Protein AF-0000000085069021 (afdb_homodimer)

Organism: Shewanella halifaxensis (strain HAW-EB4) (NCBI:txid458817)

Secondary structure (DSSP, 8-state):
--HHHHHHHHHHHHHHHHHHHHHHHHS----TTHHHHHHHHHHHSHHHHHHHHHHH---HHHHHHHHHHHHTTEE--HHHHHHHHHHHHHHHHHTHHHHHHHHHHHTTTS-HHHHHHHHHHHHHHHHHHHHHHHHHHHTS-PEEPPTT----HHHHHHHTTT--GGGGGGGS--/--HHHHHHHHHHHHHHHHHHHHHHHHS----TTHHHHHHHHHHHSHHHHHHHHHHH---HHHHHHHHHHHHTTEE--HHHHHHHHHHHHHHHHHTHHHHHHHHHHHTTTS-HHHHHHHHHHHHHHHHHHHHHHHHHHHTSPPEEPPTT----HHHHHHHTTT--GGGGGGGS--

Sequence (348 aa):
MLPFLFAIIIGINLQQKRKELDLMTSANNLPPNLWHDCDVIYEQHQSLCLQLQDDHQLNVNLLLLAIWLDKQHQRLTLAHWAQLQQDVFVWEQKLLLPYRKLRRLGKTSLNKEEYQQMLSLELMLERKSQAMILNALESMQLEQQTSTDTRDNLSHYLSLFDLDSHDYLSLRGHMLPFLFAIIIGINLQQKRKELDLMTSANNLPPNLWHDCDVIYEQHQSLCLQLQDDHQLNVNLLLLAIWLDKQHQRLTLAHWAQLQQDVFVWEQKLLLPYRKLRRLGKTSLNKEEYQQMLSLELMLERKSQAMILNALESMQLEQQTSTDTRDNLSHYLSLFDLDSHDYLSLRGH

Foldseek 3Di:
DPPVVVVVVVVVCVVVVVVVVCLVVQFPPDDPCLVVVLVVLCVVCVVVLVVCCVVQVADSLQLSNQLSCVVVQKAFDLVLLVVLRVVLCVLCVVPLVVLVVVLVVCPVVDDPVVSVVSVVVSVVVVVVSVVVSSVSVRPTGIDGHDPPDDDGSNQSNLVVRPDGCVVVVVSNPD/DPPVVVVVVVVVVVVVVVVVCCLVVQFPPDDPCLVVVLVVLCVVCVVVLVVCCVVQVADSLQLSNQLSCVVVQWAFDLVLLVVLRVVLCVLCVVPLVVLVVVLVVCPVVDDPVVSVVSVVVSVVSVVVSVVVSSVSVRPTGIDGHDPPDDDGSNQSNLVVRPDGCVVVVVSNPD

Radius of gyration: 31.86 Å; Cα contacts (8 Å, |Δi|>4): 246; chains: 2; bounding box: 94×98×57 Å

Structure (mmCIF, N/CA/C/O backbone):
data_AF-0000000085069021-model_v1
#
loop_
_entity.id
_entity.type
_entity.pdbx_description
1 polymer 'TIGR02444 family protein'
#
loop_
_atom_site.group_PDB
_atom_site.id
_atom_site.type_symbol
_atom_site.label_atom_id
_atom_site.label_alt_id
_atom_site.label_comp_id
_atom_site.label_asym_id
_atom_site.label_entity_id
_atom_site.label_seq_id
_atom_site.pdbx_PDB_ins_code
_atom_site.Cartn_x
_atom_site.Cartn_y
_atom_site.Cartn_z
_atom_site.occupancy
_atom_site.B_iso_or_equiv
_atom_site.auth_seq_id
_atom_site.auth_comp_id
_atom_site.auth_asym_id
_atom_site.auth_atom_id
_atom_site.pdbx_PDB_model_num
ATOM 1 N N . MET A 1 1 ? -45.125 -55.531 -1.061 1 30.48 1 MET A N 1
ATOM 2 C CA . MET A 1 1 ? -44.812 -54.25 -1.721 1 30.48 1 MET A CA 1
ATOM 3 C C . MET A 1 1 ? -43.75 -53.5 -0.977 1 30.48 1 MET A C 1
ATOM 5 O O . MET A 1 1 ? -43.469 -52.344 -1.298 1 30.48 1 MET A O 1
ATOM 9 N N . LEU A 1 2 ? -43.312 -53.969 0.106 1 40.97 2 LEU A N 1
ATOM 10 C CA . LEU A 1 2 ? -42.375 -53.344 1.034 1 40.97 2 LEU A CA 1
ATOM 11 C C . LEU A 1 2 ? -40.969 -53.406 0.512 1 40.97 2 LEU A C 1
ATOM 13 O O . LEU A 1 2 ? -40.062 -52.812 1.1 1 40.97 2 LEU A O 1
ATOM 17 N N . PRO A 1 3 ? -40.656 -54.406 -0.346 1 48.97 3 PRO A N 1
ATOM 18 C CA . PRO A 1 3 ? -39.219 -54.531 -0.653 1 48.97 3 PRO A CA 1
ATOM 19 C C . PRO A 1 3 ? -38.688 -53.406 -1.544 1 48.97 3 PRO A C 1
ATOM 21 O O . PRO A 1 3 ? -37.469 -53.25 -1.699 1 48.97 3 PRO A O 1
ATOM 24 N N . PHE A 1 4 ? -39.625 -52.719 -2.295 1 49.19 4 PHE A N 1
ATOM 25 C CA . PHE A 1 4 ? -39.094 -51.781 -3.281 1 49.19 4 PHE A CA 1
ATOM 26 C C . PHE A 1 4 ? -38.562 -50.5 -2.604 1 49.19 4 PHE A C 1
ATOM 28 O O . PHE A 1 4 ? -37.688 -49.812 -3.148 1 49.19 4 PHE A O 1
ATOM 35 N N . LEU A 1 5 ? -39.031 -50.219 -1.332 1 47.19 5 LEU A N 1
ATOM 36 C CA . LEU A 1 5 ? -38.594 -48.969 -0.732 1 47.19 5 LEU A CA 1
ATOM 37 C C . LEU A 1 5 ? -37.188 -49.094 -0.188 1 47.19 5 LEU A C 1
ATOM 39 O O . LEU A 1 5 ? -36.406 -48.125 -0.22 1 47.19 5 LEU A O 1
ATOM 43 N N . PHE A 1 6 ? -36.781 -50.312 0.19 1 45.12 6 PHE A N 1
ATOM 44 C CA . PHE A 1 6 ? -35.438 -50.406 0.785 1 45.12 6 PHE A CA 1
ATOM 45 C C . PHE A 1 6 ? -34.375 -50.25 -0.278 1 45.12 6 PHE A C 1
ATOM 47 O O . PHE A 1 6 ? -33.312 -49.625 -0.02 1 45.12 6 PHE A O 1
ATOM 54 N N . ALA A 1 7 ? -34.625 -50.75 -1.522 1 47.5 7 ALA A N 1
ATOM 55 C CA . ALA A 1 7 ? -33.594 -50.625 -2.549 1 47.5 7 ALA A CA 1
ATOM 56 C C . ALA A 1 7 ? -33.406 -49.188 -2.986 1 47.5 7 ALA A C 1
ATOM 58 O O . ALA A 1 7 ? -32.312 -48.75 -3.279 1 47.5 7 ALA A O 1
ATOM 59 N N . ILE A 1 8 ? -34.5 -48.375 -2.885 1 44.94 8 ILE A N 1
ATOM 60 C CA . ILE A 1 8 ? -34.406 -46.969 -3.299 1 44.94 8 ILE A CA 1
ATOM 61 C C . ILE A 1 8 ? -33.594 -46.188 -2.252 1 44.94 8 ILE A C 1
ATOM 63 O O . ILE A 1 8 ? -32.75 -45.375 -2.596 1 44.94 8 ILE A O 1
ATOM 67 N N . ILE A 1 9 ? -33.75 -46.562 -0.945 1 48.62 9 ILE A N 1
ATOM 68 C CA . ILE A 1 9 ? -33.031 -45.812 0.084 1 48.62 9 ILE A CA 1
ATOM 69 C C . ILE A 1 9 ? -31.547 -46.188 0.035 1 48.62 9 ILE A C 1
ATOM 71 O O . ILE A 1 9 ? -30.672 -45.312 0.141 1 48.62 9 ILE A O 1
ATOM 75 N N . ILE A 1 10 ? -31.219 -47.469 -0.301 1 51 10 ILE A N 1
ATOM 76 C CA . ILE A 1 10 ? -29.812 -47.844 -0.371 1 51 10 ILE A CA 1
ATOM 77 C C . ILE A 1 10 ? -29.172 -47.219 -1.615 1 51 10 ILE A C 1
ATOM 79 O O . ILE A 1 10 ? -28.031 -46.75 -1.566 1 51 10 ILE A O 1
ATOM 83 N N . GLY A 1 11 ? -29.938 -47 -2.717 1 52.38 11 GLY A N 1
ATOM 84 C CA . GLY A 1 11 ? -29.406 -46.375 -3.922 1 52.38 11 GLY A CA 1
ATOM 85 C C . GLY A 1 11 ? -29.188 -44.906 -3.777 1 52.38 11 GLY A C 1
ATOM 86 O O . GLY A 1 11 ? -28.172 -44.375 -4.258 1 52.38 11 GLY A O 1
ATOM 87 N N . ILE A 1 12 ? -30.125 -44.25 -3.027 1 55.22 12 ILE A N 1
ATOM 88 C CA . ILE A 1 12 ? -29.953 -42.844 -2.812 1 55.22 12 ILE A CA 1
ATOM 89 C C . ILE A 1 12 ? -28.781 -42.594 -1.862 1 55.22 12 ILE A C 1
ATOM 91 O O . ILE A 1 12 ? -27.953 -41.719 -2.096 1 55.22 12 ILE A O 1
ATOM 95 N N . ASN A 1 13 ? -28.609 -43.469 -0.855 1 57 13 ASN A N 1
ATOM 96 C CA . ASN A 1 13 ? -27.484 -43.312 0.06 1 57 13 ASN A CA 1
ATOM 97 C C . ASN A 1 13 ? -26.156 -43.625 -0.613 1 57 13 ASN A C 1
ATOM 99 O O . ASN A 1 13 ? -25.156 -42.938 -0.385 1 57 13 ASN A O 1
ATOM 103 N N . LEU A 1 14 ? -26.172 -44.625 -1.598 1 55.09 14 LEU A N 1
ATOM 104 C CA . LEU A 1 14 ? -24.906 -44.906 -2.293 1 55.09 14 LEU A CA 1
ATOM 105 C C . LEU A 1 14 ? -24.594 -43.781 -3.289 1 55.09 14 LEU A C 1
ATOM 107 O O . LEU A 1 14 ? -23.422 -43.406 -3.467 1 55.09 14 LEU A O 1
ATOM 111 N N . GLN A 1 15 ? -25.656 -43.25 -3.953 1 54.56 15 GLN A N 1
ATOM 112 C CA . GLN A 1 15 ? -25.406 -42.156 -4.859 1 54.56 15 GLN A CA 1
ATOM 113 C C . GLN A 1 15 ? -25 -40.875 -4.09 1 54.56 15 GLN A C 1
ATOM 115 O O . GLN A 1 15 ? -24.109 -40.156 -4.52 1 54.56 15 GLN A O 1
ATOM 120 N N . GLN A 1 16 ? -25.672 -40.594 -2.891 1 54.38 16 GLN A N 1
ATOM 121 C CA . GLN A 1 16 ? -25.25 -39.469 -2.07 1 54.38 16 GLN A CA 1
ATOM 122 C C . GLN A 1 16 ? -23.859 -39.719 -1.484 1 54.38 16 GLN A C 1
ATOM 124 O O . GLN A 1 16 ? -23.031 -38.781 -1.421 1 54.38 16 GLN A O 1
ATOM 129 N N . LYS A 1 17 ? -23.641 -40.938 -1.023 1 57.5 17 LYS A N 1
ATOM 130 C CA . LYS A 1 17 ? -22.312 -41.281 -0.524 1 57.5 17 LYS A CA 1
ATOM 131 C C . LYS A 1 17 ? -21.281 -41.312 -1.655 1 57.5 17 LYS A C 1
ATOM 133 O O . LYS A 1 17 ? -20.125 -40.938 -1.464 1 57.5 17 LYS A O 1
ATOM 138 N N . ARG A 1 18 ? -21.641 -41.75 -2.84 1 43.84 18 ARG A N 1
ATOM 139 C CA . ARG A 1 18 ? -20.734 -41.594 -3.969 1 43.84 18 ARG A CA 1
ATOM 140 C C . ARG A 1 18 ? -20.516 -40.125 -4.312 1 43.84 18 ARG A C 1
ATOM 142 O O . ARG A 1 18 ? -19.406 -39.75 -4.684 1 43.84 18 ARG A O 1
ATOM 149 N N . LYS A 1 19 ? -21.453 -39.406 -4.309 1 56.56 19 LYS A N 1
ATOM 150 C CA . LYS A 1 19 ? -21.266 -37.969 -4.539 1 56.56 19 LYS A CA 1
ATOM 151 C C . LYS A 1 19 ? -20.391 -37.344 -3.451 1 56.56 19 LYS A C 1
ATOM 153 O O . LYS A 1 19 ? -19.531 -36.531 -3.74 1 56.56 19 LYS A O 1
ATOM 158 N N . GLU A 1 20 ? -20.625 -37.656 -2.227 1 53.22 20 GLU A N 1
ATOM 159 C CA . GLU A 1 20 ? -19.781 -37.219 -1.128 1 53.22 20 GLU A CA 1
ATOM 160 C C . GLU A 1 20 ? -18.391 -37.812 -1.22 1 53.22 20 GLU A C 1
ATOM 162 O O . GLU A 1 20 ? -17.391 -37.156 -0.951 1 53.22 20 GLU A O 1
ATOM 167 N N . LEU A 1 21 ? -18.234 -39.031 -1.502 1 47 21 LEU A N 1
ATOM 168 C CA . LEU A 1 21 ? -16.938 -39.656 -1.78 1 47 21 LEU A CA 1
ATOM 169 C C . LEU A 1 21 ? -16.312 -39.062 -3.039 1 47 21 LEU A C 1
ATOM 171 O O . LEU A 1 21 ? -15.109 -38.812 -3.086 1 47 21 LEU A O 1
ATOM 175 N N . ASP A 1 22 ? -16.984 -38.906 -4.156 1 48.25 22 ASP A N 1
ATOM 176 C CA . ASP A 1 22 ? -16.5 -38.219 -5.344 1 48.25 22 ASP A CA 1
ATOM 177 C C . ASP A 1 22 ? -16.141 -36.781 -5.023 1 48.25 22 ASP A C 1
ATOM 179 O O . ASP A 1 22 ? -15.133 -36.25 -5.523 1 48.25 22 ASP A O 1
ATOM 183 N N . LEU A 1 23 ? -16.953 -36.031 -4.293 1 47.66 23 LEU A N 1
ATOM 184 C CA . LEU A 1 23 ? -16.594 -34.688 -3.852 1 47.66 23 LEU A CA 1
ATOM 185 C C . LEU A 1 23 ? -15.344 -34.719 -2.973 1 47.66 23 LEU A C 1
ATOM 187 O O . LEU A 1 23 ? -14.5 -33.812 -3.062 1 47.66 23 LEU A O 1
ATOM 191 N N . MET A 1 24 ? -15.258 -35.531 -1.993 1 46.5 24 MET A N 1
ATOM 192 C CA . MET A 1 24 ? -14.055 -35.719 -1.191 1 46.5 24 MET A CA 1
ATOM 193 C C . MET A 1 24 ? -12.906 -36.25 -2.047 1 46.5 24 MET A C 1
ATOM 195 O O . MET A 1 24 ? -11.75 -35.906 -1.836 1 46.5 24 MET A O 1
ATOM 199 N N . THR A 1 25 ? -13.078 -37.188 -2.865 1 47.91 25 THR A N 1
ATOM 200 C CA . THR A 1 25 ? -12.055 -37.75 -3.734 1 47.91 25 THR A CA 1
ATOM 201 C C . THR A 1 25 ? -11.625 -36.75 -4.797 1 47.91 25 THR A C 1
ATOM 203 O O . THR A 1 25 ? -10.5 -36.812 -5.285 1 47.91 25 THR A O 1
ATOM 206 N N . SER A 1 26 ? -12.531 -36 -5.34 1 49.81 26 SER A N 1
ATOM 207 C CA . SER A 1 26 ? -12.219 -35.156 -6.488 1 49.81 26 SER A CA 1
ATOM 208 C C . SER A 1 26 ? -11.414 -33.906 -6.062 1 49.81 26 SER A C 1
ATOM 210 O O . SER A 1 26 ? -10.961 -33.156 -6.91 1 49.81 26 SER A O 1
ATOM 212 N N . ALA A 1 27 ? -11.555 -33.562 -4.816 1 56.59 27 ALA A N 1
ATOM 213 C CA . ALA A 1 27 ? -10.781 -32.406 -4.379 1 56.59 27 ALA A CA 1
ATOM 214 C C . ALA A 1 27 ? -9.289 -32.719 -4.402 1 56.59 27 ALA A C 1
ATOM 216 O O . ALA A 1 27 ? -8.859 -33.781 -3.99 1 56.59 27 ALA A O 1
ATOM 217 N N . ASN A 1 28 ? -8.531 -31.984 -5.23 1 66.06 28 ASN A N 1
ATOM 218 C CA . ASN A 1 28 ? -7.078 -32.125 -5.297 1 66.06 28 ASN A CA 1
ATOM 219 C C . ASN A 1 28 ? -6.449 -32.125 -3.904 1 66.06 28 ASN A C 1
ATOM 221 O O . ASN A 1 28 ? -6.863 -31.344 -3.041 1 66.06 28 ASN A O 1
ATOM 225 N N . ASN A 1 29 ? -6.168 -33.219 -3.328 1 69.06 29 ASN A N 1
ATOM 226 C CA . ASN A 1 29 ? -5.457 -33.281 -2.055 1 69.06 29 ASN A CA 1
ATOM 227 C C . ASN A 1 29 ? -4.07 -32.688 -2.152 1 69.06 29 ASN A C 1
ATOM 229 O O . ASN A 1 29 ? -3.062 -33.375 -2.111 1 69.06 29 ASN A O 1
ATOM 233 N N . LEU A 1 30 ? -4.062 -31.359 -2.359 1 80.62 30 LEU A N 1
ATOM 234 C CA . LEU A 1 30 ? -2.756 -30.719 -2.443 1 80.62 30 LEU A CA 1
ATOM 235 C C . LEU A 1 30 ? -2.129 -30.578 -1.061 1 80.62 30 LEU A C 1
ATOM 237 O O . LEU A 1 30 ? -2.814 -30.219 -0.097 1 80.62 30 LEU A O 1
ATOM 241 N N . PRO A 1 31 ? -0.836 -30.969 -0.963 1 79.69 31 PRO A N 1
ATOM 242 C CA . PRO A 1 31 ? -0.174 -30.922 0.343 1 79.69 31 PRO A CA 1
ATOM 243 C C . PRO A 1 31 ? -0.149 -29.516 0.936 1 79.69 31 PRO A C 1
ATOM 245 O O . PRO A 1 31 ? -0.038 -28.531 0.198 1 79.69 31 PRO A O 1
ATOM 248 N N . PRO A 1 32 ? -0.222 -29.484 2.223 1 76.81 32 PRO A N 1
ATOM 249 C CA . PRO A 1 32 ? -0.218 -28.188 2.91 1 76.81 32 PRO A CA 1
ATOM 250 C C . PRO A 1 32 ? 1.095 -27.438 2.732 1 76.81 32 PRO A C 1
ATOM 252 O O . PRO A 1 32 ? 1.139 -26.219 2.924 1 76.81 32 PRO A O 1
ATOM 255 N N . ASN A 1 33 ? 2.115 -28.109 2.305 1 89.12 33 ASN A N 1
ATOM 256 C CA . ASN A 1 33 ? 3.428 -27.484 2.217 1 89.12 33 ASN A CA 1
ATOM 257 C C . ASN A 1 33 ? 3.779 -27.109 0.779 1 89.12 33 ASN A C 1
ATOM 259 O O . ASN A 1 33 ? 4.949 -26.906 0.454 1 89.12 33 ASN A O 1
ATOM 263 N N . LEU A 1 34 ? 2.812 -27.094 -0.05 1 93.5 34 LEU A N 1
ATOM 264 C CA . LEU A 1 34 ? 3.043 -26.812 -1.464 1 93.5 34 LEU A CA 1
ATOM 265 C C . LEU A 1 34 ? 3.877 -25.547 -1.645 1 93.5 34 LEU A C 1
ATOM 267 O O . LEU A 1 34 ? 4.926 -25.578 -2.291 1 93.5 34 LEU A O 1
ATOM 271 N N . TRP A 1 35 ? 3.484 -24.531 -0.961 1 95.31 35 TRP A N 1
ATOM 272 C CA . TRP A 1 35 ? 4.164 -23.266 -1.217 1 95.31 35 TRP A CA 1
ATOM 273 C C . TRP A 1 35 ? 5.527 -23.234 -0.535 1 95.31 35 TRP A C 1
ATOM 275 O O . TRP A 1 35 ? 6.441 -22.547 -0.992 1 95.31 35 TRP A O 1
ATOM 285 N N . HIS A 1 36 ? 5.684 -23.984 0.483 1 95.25 36 HIS A N 1
ATOM 286 C CA . HIS A 1 36 ? 7.012 -24.156 1.055 1 95.25 36 HIS A CA 1
ATOM 287 C C . HIS A 1 36 ? 7.957 -24.812 0.061 1 95.25 36 HIS A C 1
ATOM 289 O O . HIS A 1 36 ? 9.094 -24.375 -0.12 1 95.25 36 HIS A O 1
ATOM 295 N N . ASP A 1 37 ? 7.438 -25.875 -0.533 1 95.75 37 ASP A N 1
ATOM 296 C CA . ASP A 1 37 ? 8.227 -26.547 -1.565 1 95.75 37 ASP A CA 1
ATOM 297 C C . ASP A 1 37 ? 8.562 -25.594 -2.703 1 95.75 37 ASP A C 1
ATOM 299 O O . ASP A 1 37 ? 9.68 -25.609 -3.223 1 95.75 37 ASP A O 1
ATOM 303 N N . CYS A 1 38 ? 7.656 -24.75 -3.043 1 96.69 38 CYS A N 1
ATOM 304 C CA . CYS A 1 38 ? 7.867 -23.781 -4.102 1 96.69 38 CYS A CA 1
ATOM 305 C C . CYS A 1 38 ? 8.945 -22.766 -3.711 1 96.69 38 CYS A C 1
ATOM 307 O O . CYS A 1 38 ? 9.734 -22.344 -4.555 1 96.69 38 CYS A O 1
ATOM 309 N N . ASP A 1 39 ? 8.938 -22.438 -2.463 1 95.88 39 ASP A N 1
ATOM 310 C CA . ASP A 1 39 ? 9.961 -21.516 -1.987 1 95.88 39 ASP A CA 1
ATOM 311 C C . ASP A 1 39 ? 11.359 -22.109 -2.17 1 95.88 39 ASP A C 1
ATOM 313 O O . ASP A 1 39 ? 12.305 -21.391 -2.494 1 95.88 39 ASP A O 1
ATOM 317 N N . VAL A 1 40 ? 11.477 -23.344 -1.951 1 95.81 40 VAL A N 1
ATOM 318 C CA . VAL A 1 40 ? 12.75 -24.031 -2.117 1 95.81 40 VAL A CA 1
ATOM 319 C C . VAL A 1 40 ? 13.172 -24 -3.584 1 95.81 40 VAL A C 1
ATOM 321 O O . VAL A 1 40 ? 14.336 -23.719 -3.895 1 95.81 40 VAL A O 1
ATOM 324 N N . ILE A 1 41 ? 12.227 -24.234 -4.469 1 96.44 41 ILE A N 1
ATOM 325 C CA . ILE A 1 41 ? 12.5 -24.172 -5.898 1 96.44 41 ILE A CA 1
ATOM 326 C C . ILE A 1 41 ? 12.93 -22.766 -6.281 1 96.44 41 ILE A C 1
ATOM 328 O O . ILE A 1 41 ? 13.898 -22.594 -7.031 1 96.44 41 ILE A O 1
ATOM 332 N N . TYR A 1 42 ? 12.219 -21.828 -5.812 1 97.31 42 TYR A N 1
ATOM 333 C CA . TYR A 1 42 ? 12.516 -20.422 -6.094 1 97.31 42 TYR A CA 1
ATOM 334 C C . TYR A 1 42 ? 13.953 -20.078 -5.707 1 97.31 42 TYR A C 1
ATOM 336 O O . TYR A 1 42 ? 14.656 -19.406 -6.453 1 97.31 42 TYR A O 1
ATOM 344 N N . GLU A 1 43 ? 14.406 -20.469 -4.551 1 96.44 43 GLU A N 1
ATOM 345 C CA . GLU A 1 43 ? 15.75 -20.172 -4.062 1 96.44 43 GLU A CA 1
ATOM 346 C C . GLU A 1 43 ? 16.812 -20.719 -5.02 1 96.44 43 GLU A C 1
ATOM 348 O O . GLU A 1 43 ? 17.859 -20.094 -5.191 1 96.44 43 GLU A O 1
ATOM 353 N N . GLN A 1 44 ? 16.484 -21.75 -5.66 1 95.88 44 GLN A N 1
ATOM 354 C CA . GLN A 1 44 ? 17.438 -22.391 -6.57 1 95.88 44 GLN A CA 1
ATOM 355 C C . GLN A 1 44 ? 17.453 -21.688 -7.922 1 95.88 44 GLN A C 1
ATOM 357 O O . GLN A 1 44 ? 18.453 -21.766 -8.648 1 95.88 44 GLN A O 1
ATOM 362 N N . HIS A 1 45 ? 16.344 -21 -8.203 1 96.69 45 HIS A N 1
ATOM 363 C CA . HIS A 1 45 ? 16.219 -20.453 -9.547 1 96.69 45 HIS A CA 1
ATOM 364 C C . HIS A 1 45 ? 15.812 -18.984 -9.508 1 96.69 45 HIS A C 1
ATOM 366 O O . HIS A 1 45 ? 15.086 -18.5 -10.383 1 96.69 45 HIS A O 1
ATOM 372 N N . GLN A 1 46 ? 16.219 -18.312 -8.508 1 96.31 46 GLN A N 1
ATOM 373 C CA . GLN A 1 46 ? 15.766 -16.953 -8.242 1 96.31 46 GLN A CA 1
ATOM 374 C C . GLN A 1 46 ? 16.062 -16.047 -9.43 1 96.31 46 GLN A C 1
ATOM 376 O O . GLN A 1 46 ? 15.172 -15.328 -9.906 1 96.31 46 GLN A O 1
ATOM 381 N N . SER A 1 47 ? 17.25 -16.016 -9.945 1 96.62 47 SER A N 1
ATOM 382 C CA . SER A 1 47 ? 17.672 -15.125 -11.031 1 96.62 47 SER A CA 1
ATOM 383 C C . SER A 1 47 ? 16.844 -15.367 -12.289 1 96.62 47 SER A C 1
ATOM 385 O O . SER A 1 47 ? 16.375 -14.422 -12.922 1 96.62 47 SER A O 1
ATOM 387 N N . LEU A 1 48 ? 16.641 -16.562 -12.594 1 96.38 48 LEU A N 1
ATOM 388 C CA . LEU A 1 48 ? 15.875 -16.906 -13.789 1 96.38 48 LEU A CA 1
ATOM 389 C C . LEU A 1 48 ? 14.398 -16.531 -13.609 1 96.38 48 LEU A C 1
ATOM 391 O O . LEU A 1 48 ? 13.766 -16.031 -14.539 1 96.38 48 LEU A O 1
ATOM 395 N N . CYS A 1 49 ? 13.844 -16.875 -12.422 1 97.12 49 CYS A N 1
ATOM 396 C CA . CYS A 1 49 ? 12.469 -16.5 -12.125 1 97.12 49 CYS A CA 1
ATOM 397 C C . CYS A 1 49 ? 12.258 -14.992 -12.305 1 97.12 49 CYS A C 1
ATOM 399 O O . CYS A 1 49 ? 11.289 -14.57 -12.93 1 97.12 49 CYS A O 1
ATOM 401 N N . LEU A 1 50 ? 13.195 -14.234 -11.875 1 94.75 50 LEU A N 1
ATOM 402 C CA . LEU A 1 50 ? 13.102 -12.781 -11.969 1 94.75 50 LEU A CA 1
ATOM 403 C C . LEU A 1 50 ? 13.219 -12.312 -13.414 1 94.75 50 LEU A C 1
ATOM 405 O O . LEU A 1 50 ? 12.516 -11.398 -13.844 1 94.75 50 LEU A O 1
ATOM 409 N N . GLN A 1 51 ? 14.109 -12.875 -14.102 1 96.5 51 GLN A N 1
ATOM 410 C CA . GLN A 1 51 ? 14.289 -12.547 -15.508 1 96.5 51 GLN A CA 1
ATOM 411 C C . GLN A 1 51 ? 13.008 -12.797 -16.297 1 96.5 51 GLN A C 1
ATOM 413 O O . GLN A 1 51 ? 12.57 -11.953 -17.078 1 96.5 51 GLN A O 1
ATOM 418 N N . LEU A 1 52 ? 12.383 -13.961 -16.094 1 96.81 52 LEU A N 1
ATOM 419 C CA . LEU A 1 52 ? 11.156 -14.328 -16.781 1 96.81 52 LEU A CA 1
ATOM 420 C C . LEU A 1 52 ? 10.008 -13.398 -16.391 1 96.81 52 LEU A C 1
ATOM 422 O O . LEU A 1 52 ? 9.195 -13.023 -17.234 1 96.81 52 LEU A O 1
ATOM 426 N N . GLN A 1 53 ? 10.023 -13.078 -15.156 1 94.5 53 GLN A N 1
ATOM 427 C CA . GLN A 1 53 ? 9.008 -12.141 -14.695 1 94.5 53 GLN A CA 1
ATOM 428 C C . GLN A 1 53 ? 9.195 -10.766 -15.328 1 94.5 53 GLN A C 1
ATOM 430 O O . GLN A 1 53 ? 8.242 -10.18 -15.852 1 94.5 53 GLN A O 1
ATOM 435 N N . ASP A 1 54 ? 10.406 -10.234 -15.398 1 93.38 54 ASP A N 1
ATOM 436 C CA . ASP A 1 54 ? 10.703 -8.906 -15.922 1 93.38 54 ASP A CA 1
ATOM 437 C C . ASP A 1 54 ? 10.516 -8.859 -17.438 1 93.38 54 ASP A C 1
ATOM 439 O O . ASP A 1 54 ? 9.938 -7.91 -17.969 1 93.38 54 ASP A O 1
ATOM 443 N N . ASP A 1 55 ? 10.914 -9.867 -18.062 1 95.69 55 ASP A N 1
ATOM 444 C CA . ASP A 1 55 ? 10.953 -9.875 -19.531 1 95.69 55 ASP A CA 1
ATOM 445 C C . ASP A 1 55 ? 9.57 -10.18 -20.109 1 95.69 55 ASP A C 1
ATOM 447 O O . ASP A 1 55 ? 9.211 -9.656 -21.172 1 95.69 55 ASP A O 1
ATOM 451 N N . HIS A 1 56 ? 8.82 -11.031 -19.391 1 96.06 56 HIS A N 1
ATOM 452 C CA . HIS A 1 56 ? 7.617 -11.547 -20.031 1 96.06 56 HIS A CA 1
ATOM 453 C C . HIS A 1 56 ? 6.387 -11.336 -19.141 1 96.06 56 HIS A C 1
ATOM 455 O O . HIS A 1 56 ? 5.277 -11.703 -19.531 1 96.06 56 HIS A O 1
ATOM 461 N N . GLN A 1 57 ? 6.562 -10.828 -17.953 1 93.25 57 GLN A N 1
ATOM 462 C CA . GLN A 1 57 ? 5.492 -10.555 -17 1 93.25 57 GLN A CA 1
ATOM 463 C C . GLN A 1 57 ? 4.824 -11.844 -16.531 1 93.25 57 GLN A C 1
ATOM 465 O O . GLN A 1 57 ? 3.613 -11.867 -16.297 1 93.25 57 GLN A O 1
ATOM 470 N N . LEU A 1 58 ? 5.66 -12.898 -16.531 1 96.38 58 LEU A N 1
ATOM 471 C CA . LEU A 1 58 ? 5.188 -14.172 -16 1 96.38 58 LEU A CA 1
ATOM 472 C C . LEU A 1 58 ? 4.945 -14.07 -14.5 1 96.38 58 LEU A C 1
ATOM 474 O O . LEU A 1 58 ? 5.645 -13.336 -13.797 1 96.38 58 LEU A O 1
ATOM 478 N N . ASN A 1 59 ? 3.92 -14.797 -14.062 1 98.12 59 ASN A N 1
ATOM 479 C CA . ASN A 1 59 ? 3.676 -14.883 -12.625 1 98.12 59 ASN A CA 1
ATOM 480 C C . ASN A 1 59 ? 4.555 -15.938 -11.961 1 98.12 59 ASN A C 1
ATOM 482 O O . ASN A 1 59 ? 4.441 -17.125 -12.281 1 98.12 59 ASN A O 1
ATOM 486 N N . VAL A 1 60 ? 5.316 -15.523 -11.039 1 97.81 60 VAL A N 1
ATOM 487 C CA . VAL A 1 60 ? 6.312 -16.406 -10.445 1 97.81 60 VAL A CA 1
ATOM 488 C C . VAL A 1 60 ? 5.617 -17.531 -9.68 1 97.81 60 VAL A C 1
ATOM 490 O O . VAL A 1 60 ? 6.074 -18.672 -9.703 1 97.81 60 VAL A O 1
ATOM 493 N N . ASN A 1 61 ? 4.527 -17.281 -8.992 1 98.06 61 ASN A N 1
ATOM 494 C CA . ASN A 1 61 ? 3.787 -18.328 -8.297 1 98.06 61 ASN A CA 1
ATOM 495 C C . ASN A 1 61 ? 3.326 -19.422 -9.258 1 98.06 61 ASN A C 1
ATOM 497 O O . ASN A 1 61 ? 3.447 -20.609 -8.961 1 98.06 61 ASN A O 1
ATOM 501 N N . LEU A 1 62 ? 2.855 -19 -10.391 1 98.5 62 LEU A N 1
ATOM 502 C CA . LEU A 1 62 ? 2.365 -19.969 -11.367 1 98.5 62 LEU A CA 1
ATOM 503 C C . LEU A 1 62 ? 3.52 -20.734 -12 1 98.5 62 LEU A C 1
ATOM 505 O O . LEU A 1 62 ? 3.402 -21.938 -12.266 1 98.5 62 LEU A O 1
ATOM 509 N N . LEU A 1 63 ? 4.57 -20.047 -12.234 1 98.44 63 LEU A N 1
ATOM 510 C CA . LEU A 1 63 ? 5.762 -20.719 -12.742 1 98.44 63 LEU A CA 1
ATOM 511 C C . LEU A 1 63 ? 6.219 -21.812 -11.781 1 98.44 63 LEU A C 1
ATOM 513 O O . LEU A 1 63 ? 6.434 -22.953 -12.188 1 98.44 63 LEU A O 1
ATOM 517 N N . LEU A 1 64 ? 6.305 -21.469 -10.5 1 98 64 LEU A N 1
ATOM 518 C CA . LEU A 1 64 ? 6.758 -22.406 -9.477 1 98 64 LEU A CA 1
ATOM 519 C C . LEU A 1 64 ? 5.766 -23.547 -9.312 1 98 64 LEU A C 1
ATOM 521 O O . LEU A 1 64 ? 6.164 -24.703 -9.117 1 98 64 LEU A O 1
ATOM 525 N N . LEU A 1 65 ? 4.512 -23.25 -9.445 1 97.81 65 LEU A N 1
ATOM 526 C CA . LEU A 1 65 ? 3.479 -24.281 -9.398 1 97.81 65 LEU A CA 1
ATOM 527 C C . LEU A 1 65 ? 3.658 -25.281 -10.531 1 97.81 65 LEU A C 1
ATOM 529 O O . LEU A 1 65 ? 3.537 -26.5 -10.32 1 97.81 65 LEU A O 1
ATOM 533 N N . ALA A 1 66 ? 3.895 -24.766 -11.68 1 97.56 66 ALA A N 1
ATOM 534 C CA . ALA A 1 66 ? 4.0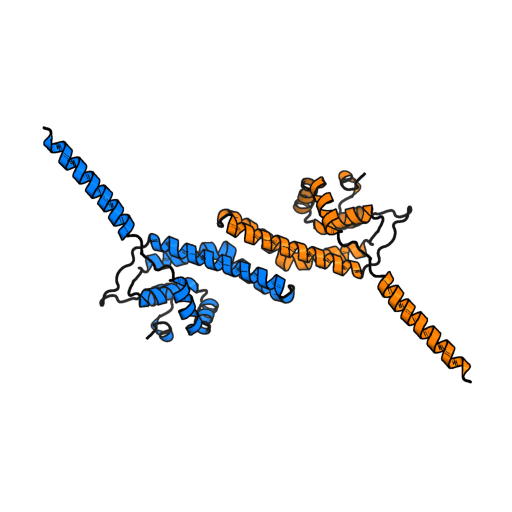82 -25.641 -12.836 1 97.56 66 ALA A CA 1
ATOM 535 C C . ALA A 1 66 ? 5.238 -26.609 -12.609 1 97.56 66 ALA A C 1
ATOM 537 O O . ALA A 1 66 ? 5.102 -27.812 -12.852 1 97.56 66 ALA A O 1
ATOM 538 N N . ILE A 1 67 ? 6.297 -26.094 -12.148 1 96.88 67 ILE A N 1
ATOM 539 C CA . ILE A 1 67 ? 7.477 -26.906 -11.883 1 96.88 67 ILE A CA 1
ATOM 540 C C . ILE A 1 67 ? 7.156 -27.922 -10.789 1 96.88 67 ILE A C 1
ATOM 542 O O . ILE A 1 67 ? 7.508 -29.109 -10.906 1 96.88 67 ILE A O 1
ATOM 546 N N . TRP A 1 68 ? 6.508 -27.516 -9.758 1 96.38 68 TRP A N 1
ATOM 547 C CA . TRP A 1 68 ? 6.168 -28.375 -8.617 1 96.38 68 TRP A CA 1
ATOM 548 C C . TRP A 1 68 ? 5.242 -29.5 -9.047 1 96.38 68 TRP A C 1
ATOM 550 O O . TRP A 1 68 ? 5.461 -30.656 -8.688 1 96.38 68 TRP A O 1
ATOM 560 N N . LEU A 1 69 ? 4.246 -29.203 -9.844 1 95.19 69 LEU A N 1
ATOM 561 C CA . LEU A 1 69 ? 3.297 -30.219 -10.305 1 95.19 69 LEU A CA 1
ATOM 562 C C . LEU A 1 69 ? 3.994 -31.266 -11.164 1 95.19 69 LEU A C 1
ATOM 564 O O . LEU A 1 69 ? 3.66 -32.438 -11.094 1 95.19 69 LEU A O 1
ATOM 568 N N . ASP A 1 70 ? 4.848 -30.766 -12 1 94.5 70 ASP A N 1
ATOM 569 C CA . ASP A 1 70 ? 5.598 -31.719 -12.812 1 94.5 70 ASP A CA 1
ATOM 570 C C . ASP A 1 70 ? 6.359 -32.719 -11.945 1 94.5 70 ASP A C 1
ATOM 572 O O . ASP A 1 70 ? 6.402 -33.906 -12.242 1 94.5 70 ASP A O 1
ATOM 576 N N . LYS A 1 71 ? 6.922 -32.25 -10.867 1 92.06 71 LYS A N 1
ATOM 577 C CA . LYS A 1 71 ? 7.648 -33.094 -9.945 1 92.06 71 LYS A CA 1
ATOM 578 C C . LYS A 1 71 ? 6.707 -34.094 -9.258 1 92.06 71 LYS A C 1
ATOM 580 O O . LYS A 1 71 ? 7.125 -35.188 -8.867 1 92.06 71 LYS A O 1
ATOM 585 N N . GLN A 1 72 ? 5.48 -33.719 -9.117 1 89.69 72 GLN A N 1
ATOM 586 C CA . GLN A 1 72 ? 4.469 -34.562 -8.516 1 89.69 72 GLN A CA 1
ATOM 587 C C . GLN A 1 72 ? 3.824 -35.469 -9.555 1 89.69 72 GLN A C 1
ATOM 589 O O . GLN A 1 72 ? 2.926 -36.25 -9.234 1 89.69 72 GLN A O 1
ATOM 594 N N . HIS A 1 73 ? 4.176 -35.375 -10.75 1 90.69 73 HIS A N 1
ATOM 595 C CA . HIS A 1 73 ? 3.637 -36.125 -11.875 1 90.69 73 HIS A CA 1
ATOM 596 C C . HIS A 1 73 ? 2.131 -35.938 -12.008 1 90.69 73 HIS A C 1
ATOM 598 O O . HIS A 1 73 ? 1.385 -36.906 -12.203 1 90.69 73 HIS A O 1
ATOM 604 N N . GLN A 1 74 ? 1.772 -34.719 -11.727 1 91.81 74 GLN A N 1
ATOM 605 C CA . GLN A 1 74 ? 0.396 -34.281 -11.93 1 91.81 74 GLN A CA 1
ATOM 606 C C . GLN A 1 74 ? 0.32 -33.188 -12.984 1 91.81 74 GLN A C 1
ATOM 608 O O . GLN A 1 74 ? 1.21 -32.312 -13.07 1 91.81 74 GLN A O 1
ATOM 613 N N . ARG A 1 75 ? -0.757 -33.25 -13.75 1 93.62 75 ARG A N 1
ATOM 614 C CA . ARG A 1 75 ? -0.819 -32.312 -14.883 1 93.62 75 ARG A CA 1
ATOM 615 C C . ARG A 1 75 ? -2.16 -31.594 -14.93 1 93.62 75 ARG A C 1
ATOM 617 O O . ARG A 1 75 ? -3.205 -32.188 -14.664 1 93.62 75 ARG A O 1
ATOM 624 N N . LEU A 1 76 ? -2.066 -30.344 -15.289 1 95.38 76 LEU A N 1
ATOM 625 C CA . LEU A 1 76 ? -3.232 -29.547 -15.648 1 95.38 76 LEU A CA 1
ATOM 626 C C . LEU A 1 76 ? -3.287 -29.312 -17.156 1 95.38 76 LEU A C 1
ATOM 628 O O . LEU A 1 76 ? -2.254 -29.328 -17.828 1 95.38 76 LEU A O 1
ATOM 632 N N . THR A 1 77 ? -4.5 -29.141 -17.625 1 94.38 77 THR A N 1
ATOM 633 C CA . THR A 1 77 ? -4.652 -28.875 -19.062 1 94.38 77 THR A CA 1
ATOM 634 C C . THR A 1 77 ? -4.219 -27.453 -19.391 1 94.38 77 THR A C 1
ATOM 636 O O . THR A 1 77 ? -4.105 -26.594 -18.5 1 94.38 77 THR A O 1
ATOM 639 N N . LEU A 1 78 ? -3.996 -27.188 -20.641 1 95.69 78 LEU A N 1
ATOM 640 C CA . LEU A 1 78 ? -3.678 -25.844 -21.094 1 95.69 78 LEU A CA 1
ATOM 641 C C . LEU A 1 78 ? -4.805 -24.875 -20.734 1 95.69 78 LEU A C 1
ATOM 643 O O . LEU A 1 78 ? -4.551 -23.719 -20.375 1 95.69 78 LEU A O 1
ATOM 647 N N . ALA A 1 79 ? -6.039 -25.297 -20.859 1 96.12 79 ALA A N 1
ATOM 648 C CA . ALA A 1 79 ? -7.195 -24.469 -20.547 1 96.12 79 ALA A CA 1
ATOM 649 C C . ALA A 1 79 ? -7.199 -24.078 -19.062 1 96.12 79 ALA A C 1
ATOM 651 O O . ALA A 1 79 ? -7.539 -22.953 -18.703 1 96.12 79 ALA A O 1
ATOM 652 N N . HIS A 1 80 ? -6.785 -25.016 -18.219 1 97 80 HIS A N 1
ATOM 653 C CA . HIS A 1 80 ? -6.684 -24.734 -16.797 1 97 80 HIS A CA 1
ATOM 654 C C . HIS A 1 80 ? -5.621 -23.672 -16.516 1 97 80 HIS A C 1
ATOM 656 O O . HIS A 1 80 ? -5.848 -22.766 -15.719 1 97 80 HIS A O 1
ATOM 662 N N . TRP A 1 81 ? -4.527 -23.844 -17.172 1 97.81 81 TRP A N 1
ATOM 663 C CA . TRP A 1 81 ? -3.449 -22.875 -16.984 1 97.81 81 TRP A CA 1
ATOM 664 C C . TRP A 1 81 ? -3.869 -21.484 -17.453 1 97.81 81 TRP A C 1
ATOM 666 O O . TRP A 1 81 ? -3.553 -20.484 -16.812 1 97.81 81 TRP A O 1
ATOM 676 N N . ALA A 1 82 ? -4.531 -21.406 -18.562 1 98 82 ALA A N 1
ATOM 677 C CA . ALA A 1 82 ? -5.035 -20.141 -19.062 1 98 82 ALA A CA 1
ATOM 678 C C . ALA A 1 82 ? -6 -19.5 -18.062 1 98 82 ALA A C 1
ATOM 680 O O . ALA A 1 82 ? -5.945 -18.297 -17.812 1 98 82 ALA A O 1
ATOM 681 N N . GLN A 1 83 ? -6.809 -20.328 -17.5 1 97.56 83 GLN A N 1
ATOM 682 C CA . GLN A 1 83 ? -7.77 -19.844 -16.5 1 97.56 83 GLN A CA 1
ATOM 683 C C . GLN A 1 83 ? -7.059 -19.344 -15.25 1 9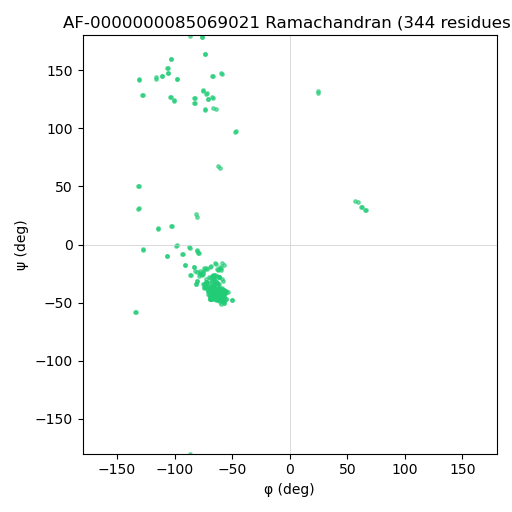7.56 83 GLN A C 1
ATOM 685 O O . GLN A 1 83 ? -7.371 -18.266 -14.742 1 97.56 83 GLN A O 1
ATOM 690 N N . LEU A 1 84 ? -6.105 -20.156 -14.766 1 97.88 84 LEU A N 1
ATOM 691 C CA . LEU A 1 84 ? -5.332 -19.766 -13.594 1 97.88 84 LEU A CA 1
ATOM 692 C C . LEU A 1 84 ? -4.625 -18.422 -13.836 1 97.88 84 LEU A C 1
ATOM 694 O O . LEU A 1 84 ? -4.688 -17.531 -13 1 97.88 84 LEU A O 1
ATOM 698 N N . GLN A 1 85 ? -3.961 -18.312 -14.961 1 98.12 85 GLN A N 1
ATOM 699 C CA . GLN A 1 85 ? -3.236 -17.094 -15.32 1 98.12 85 GLN A CA 1
ATOM 700 C C . GLN A 1 85 ? -4.168 -15.883 -15.336 1 98.12 85 GLN A C 1
ATOM 702 O O . GLN A 1 85 ? -3.822 -14.82 -14.812 1 98.12 85 GLN A O 1
ATOM 707 N N . GLN A 1 86 ? -5.309 -16.031 -15.891 1 97.06 86 GLN A N 1
ATOM 708 C CA . GLN A 1 86 ? -6.266 -14.93 -16 1 97.06 86 GLN A CA 1
ATOM 709 C C . GLN A 1 86 ? -6.793 -14.516 -14.633 1 97.06 86 GLN A C 1
ATOM 711 O O . GLN A 1 86 ? -6.848 -13.328 -14.312 1 97.06 86 GLN A O 1
ATOM 716 N N . ASP A 1 87 ? -7.152 -15.484 -13.82 1 95.75 87 ASP A N 1
ATOM 717 C CA . ASP A 1 87 ? -7.711 -15.211 -12.5 1 95.75 87 ASP A CA 1
ATOM 718 C C . ASP A 1 87 ? -6.699 -14.477 -11.625 1 95.75 87 ASP A C 1
ATOM 720 O O . ASP A 1 87 ? -7.035 -13.469 -10.992 1 95.75 87 ASP A O 1
ATOM 724 N N . VAL A 1 88 ? -5.516 -15.016 -11.633 1 97.25 88 VAL A N 1
ATOM 725 C CA . VAL A 1 88 ? -4.48 -14.438 -10.781 1 97.25 88 VAL A CA 1
ATOM 726 C C . VAL A 1 88 ? -4.102 -13.055 -11.305 1 97.25 88 VAL A C 1
ATOM 728 O O . VAL A 1 88 ? -3.902 -12.117 -10.523 1 97.25 88 VAL A O 1
ATOM 731 N N . PHE A 1 89 ? -4.07 -12.93 -12.57 1 96.69 89 PHE A N 1
ATOM 732 C CA . PHE A 1 89 ? -3.695 -11.672 -13.195 1 96.69 89 PHE A CA 1
ATOM 733 C C . PHE A 1 89 ? -4.703 -10.578 -12.852 1 96.69 89 PHE A C 1
ATOM 735 O O . PHE A 1 89 ? -4.32 -9.461 -12.5 1 96.69 89 PHE A O 1
ATOM 742 N N . VAL A 1 90 ? -5.941 -10.828 -12.93 1 95.56 90 VAL A N 1
ATOM 743 C CA . VAL A 1 90 ? -7.004 -9.859 -12.664 1 95.56 90 VAL A CA 1
ATOM 744 C C . VAL A 1 90 ? -6.898 -9.359 -11.227 1 95.56 90 VAL A C 1
ATOM 746 O O . VAL A 1 90 ? -6.961 -8.148 -10.984 1 95.56 90 VAL A O 1
ATOM 749 N N . TRP A 1 91 ? -6.652 -10.273 -10.375 1 95.06 91 TRP A N 1
ATOM 750 C CA . TRP A 1 91 ? -6.539 -9.922 -8.961 1 95.06 91 TRP A CA 1
ATOM 751 C C . TRP A 1 91 ? -5.273 -9.109 -8.703 1 95.06 91 TRP A C 1
ATOM 753 O O . TRP A 1 91 ? -5.324 -8.055 -8.062 1 95.06 91 TRP A O 1
ATOM 763 N N . GLU A 1 92 ? -4.184 -9.562 -9.227 1 97.31 92 GLU A N 1
ATOM 764 C CA . GLU A 1 92 ? -2.898 -8.938 -8.922 1 97.31 92 GLU A CA 1
ATOM 765 C C . GLU A 1 92 ? -2.768 -7.574 -9.594 1 97.31 92 GLU A C 1
ATOM 767 O O . GLU A 1 92 ? -2.154 -6.66 -9.039 1 97.31 92 GLU A O 1
ATOM 772 N N . GLN A 1 93 ? -3.334 -7.406 -10.688 1 96.19 93 GLN A N 1
ATOM 773 C CA . GLN A 1 93 ? -3.273 -6.133 -11.391 1 96.19 93 GLN A CA 1
ATOM 774 C C . GLN A 1 93 ? -4.031 -5.047 -10.633 1 96.19 93 GLN A C 1
ATOM 776 O O . GLN A 1 93 ? -3.68 -3.869 -10.711 1 96.19 93 GLN A O 1
ATOM 781 N N . LYS A 1 94 ? -4.969 -5.469 -9.914 1 95.5 94 LYS A N 1
ATOM 782 C CA . LYS A 1 94 ? -5.809 -4.527 -9.172 1 95.5 94 LYS A CA 1
ATOM 783 C C . LYS A 1 94 ? -5.117 -4.07 -7.887 1 95.5 94 LYS A C 1
ATOM 785 O O . LYS A 1 94 ? -5.27 -2.922 -7.473 1 95.5 94 LYS A O 1
ATOM 790 N N . LEU A 1 95 ? -4.32 -4.949 -7.312 1 96.94 95 LEU A N 1
ATOM 791 C CA . LEU A 1 95 ? -3.896 -4.641 -5.953 1 96.94 95 LEU A CA 1
ATOM 792 C C . LEU A 1 95 ? -2.396 -4.863 -5.785 1 96.94 95 LEU A C 1
ATOM 794 O O . LEU A 1 95 ? -1.632 -3.906 -5.652 1 96.94 95 LEU A O 1
ATOM 798 N N . LEU A 1 96 ? -1.906 -6.059 -6.039 1 97.69 96 LEU A N 1
ATOM 799 C CA . LEU A 1 96 ? -0.543 -6.445 -5.691 1 97.69 96 LEU A CA 1
ATOM 800 C C . LEU A 1 96 ? 0.469 -5.695 -6.551 1 97.69 96 LEU A C 1
ATOM 802 O O . LEU A 1 96 ? 1.434 -5.129 -6.031 1 97.69 96 LEU A O 1
ATOM 806 N N . LEU A 1 97 ? 0.24 -5.656 -7.812 1 96.62 97 LEU A N 1
ATOM 807 C CA . LEU A 1 97 ? 1.235 -5.09 -8.719 1 96.62 97 LEU A CA 1
ATOM 808 C C . LEU A 1 97 ? 1.362 -3.582 -8.508 1 96.62 97 LEU A C 1
ATOM 810 O O . LEU A 1 97 ? 2.471 -3.064 -8.352 1 96.62 97 LEU A O 1
ATOM 814 N N . PRO A 1 98 ? 0.269 -2.854 -8.43 1 97.25 98 PRO A N 1
ATOM 815 C CA . PRO A 1 98 ? 0.406 -1.429 -8.117 1 97.25 98 PRO A CA 1
ATOM 816 C C . PRO A 1 98 ? 1.036 -1.181 -6.75 1 97.25 98 PRO A C 1
ATOM 818 O O . PRO A 1 98 ? 1.81 -0.233 -6.586 1 97.25 98 PRO A O 1
ATOM 821 N N . TYR A 1 99 ? 0.757 -2.039 -5.828 1 98.12 99 TYR A N 1
ATOM 822 C CA . TYR A 1 99 ? 1.348 -1.877 -4.504 1 98.12 99 TYR A CA 1
ATOM 823 C C . TYR A 1 99 ? 2.854 -2.105 -4.547 1 98.12 99 TYR A C 1
ATOM 825 O O . TYR A 1 99 ? 3.613 -1.399 -3.881 1 98.12 99 TYR A O 1
ATOM 833 N N . ARG A 1 100 ? 3.246 -3.084 -5.254 1 96.56 100 ARG A N 1
ATOM 834 C CA . ARG A 1 100 ? 4.672 -3.355 -5.391 1 96.56 100 ARG A CA 1
ATOM 835 C C . ARG A 1 100 ? 5.41 -2.141 -5.941 1 96.56 100 ARG A C 1
ATOM 837 O O . ARG A 1 100 ? 6.492 -1.796 -5.465 1 96.56 100 ARG A O 1
ATOM 844 N N . LYS A 1 101 ? 4.82 -1.51 -6.887 1 96.19 101 LYS A N 1
ATOM 845 C CA . LYS A 1 101 ? 5.41 -0.297 -7.445 1 96.19 101 LYS A CA 1
ATOM 846 C C . LYS A 1 101 ? 5.508 0.803 -6.395 1 96.19 101 LYS A C 1
ATOM 848 O O . LYS A 1 101 ? 6.527 1.488 -6.297 1 96.19 101 LYS A O 1
ATOM 853 N N . LEU A 1 102 ? 4.496 0.963 -5.656 1 97.06 102 LEU A N 1
ATOM 854 C CA . LEU A 1 102 ? 4.457 1.975 -4.605 1 97.06 102 LEU A CA 1
ATOM 855 C C . LEU A 1 102 ? 5.504 1.688 -3.535 1 97.06 102 LEU A C 1
ATOM 857 O O . LEU A 1 102 ? 6.191 2.6 -3.07 1 97.06 102 LEU A O 1
ATOM 861 N N . ARG A 1 103 ? 5.559 0.419 -3.176 1 97.88 103 ARG A N 1
ATOM 862 C CA . ARG A 1 103 ? 6.539 0.017 -2.176 1 97.88 103 ARG A CA 1
ATOM 863 C C . ARG A 1 103 ? 7.953 0.385 -2.617 1 97.88 103 ARG A C 1
ATOM 865 O O . ARG A 1 103 ? 8.734 0.915 -1.826 1 97.88 103 ARG A O 1
ATOM 872 N N . ARG A 1 104 ? 8.242 0.235 -3.822 1 96.5 104 ARG A N 1
ATOM 873 C CA . ARG A 1 104 ? 9.57 0.555 -4.34 1 96.5 104 ARG A CA 1
ATOM 874 C C . ARG A 1 104 ? 9.82 2.059 -4.305 1 96.5 104 ARG A C 1
ATOM 876 O O . ARG A 1 104 ? 10.938 2.498 -4.012 1 96.5 104 ARG A O 1
ATOM 883 N N . LEU A 1 105 ? 8.82 2.795 -4.559 1 94.94 105 LEU A N 1
ATOM 884 C CA . LEU A 1 105 ? 8.93 4.25 -4.531 1 94.94 105 LEU A CA 1
ATOM 885 C C . LEU A 1 105 ? 9.195 4.746 -3.115 1 94.94 105 LEU A C 1
ATOM 887 O O . LEU A 1 105 ? 9.859 5.77 -2.928 1 94.94 105 LEU A O 1
ATOM 891 N N . GLY A 1 106 ? 8.695 3.973 -2.143 1 95.75 106 GLY A N 1
ATOM 892 C CA . GLY A 1 106 ? 8.789 4.391 -0.754 1 95.75 106 GLY A CA 1
ATOM 893 C C . GLY A 1 106 ? 10.148 4.098 -0.138 1 95.75 106 GLY A C 1
ATOM 894 O O . GLY A 1 106 ? 10.461 4.59 0.949 1 95.75 106 GLY A O 1
ATOM 895 N N . LYS A 1 107 ? 11.031 3.418 -0.885 1 95.5 107 LYS A N 1
ATOM 896 C CA . LYS A 1 107 ? 12.289 2.934 -0.319 1 95.5 107 LYS A CA 1
ATOM 897 C C . LYS A 1 107 ? 13.172 4.094 0.136 1 95.5 107 LYS A C 1
ATOM 899 O O . LYS A 1 107 ? 13.805 4.023 1.188 1 95.5 107 LYS A O 1
ATOM 904 N N . THR A 1 108 ? 13.148 5.223 -0.524 1 93.81 108 THR A N 1
ATOM 905 C CA . THR A 1 108 ? 14.055 6.328 -0.237 1 93.81 108 THR A CA 1
ATOM 906 C C . THR A 1 108 ? 13.445 7.273 0.796 1 93.81 108 THR A C 1
ATOM 908 O O . THR A 1 108 ? 14.156 8.062 1.422 1 93.81 108 THR A O 1
ATOM 911 N N . SER A 1 109 ? 12.211 7.223 1.014 1 93.88 109 SER A N 1
ATOM 912 C CA . SER A 1 109 ? 11.57 8.211 1.872 1 93.88 109 SER A CA 1
ATOM 913 C C . SER A 1 109 ? 11.188 7.605 3.221 1 93.88 109 SER A C 1
ATOM 915 O O . SER A 1 109 ? 10.797 8.328 4.141 1 93.88 109 SER A O 1
ATOM 917 N N . LEU A 1 110 ? 11.281 6.352 3.369 1 96.31 110 LEU A N 1
ATOM 918 C CA . LEU A 1 110 ? 10.914 5.664 4.602 1 96.31 110 LEU A CA 1
ATOM 919 C C . LEU A 1 110 ? 12.148 5.102 5.301 1 96.31 110 LEU A C 1
ATOM 921 O O . LEU A 1 110 ? 13.125 4.734 4.645 1 96.31 110 LEU A O 1
ATOM 925 N N . ASN A 1 111 ? 12.078 5.129 6.578 1 96.19 111 ASN A N 1
ATOM 926 C CA . ASN A 1 111 ? 13.164 4.48 7.309 1 96.19 111 ASN A CA 1
ATOM 927 C C . ASN A 1 111 ? 13.023 2.963 7.289 1 96.19 111 ASN A C 1
ATOM 929 O O . ASN A 1 111 ? 12.055 2.432 6.746 1 96.19 111 ASN A O 1
ATOM 933 N N . LYS A 1 112 ? 13.93 2.252 7.867 1 97.12 112 LYS A N 1
ATOM 934 C CA . LYS A 1 112 ? 14.008 0.795 7.777 1 97.12 112 LYS A CA 1
ATOM 935 C C . LYS A 1 112 ? 12.758 0.146 8.367 1 97.12 112 LYS A C 1
ATOM 937 O O . LYS A 1 112 ? 12.18 -0.756 7.758 1 97.12 112 LYS A O 1
ATOM 942 N N . GLU A 1 113 ? 12.352 0.588 9.492 1 97.38 113 GLU A N 1
ATOM 943 C CA . GLU A 1 113 ? 11.195 0.009 10.164 1 97.38 113 GLU A CA 1
ATOM 944 C C . GLU A 1 113 ? 9.914 0.259 9.383 1 97.38 113 GLU A C 1
ATOM 946 O O . GLU A 1 113 ? 9.07 -0.628 9.266 1 97.38 113 GLU A O 1
ATOM 951 N N . GLU A 1 114 ? 9.773 1.443 8.875 1 96.94 114 GLU A N 1
ATOM 952 C CA . GLU A 1 114 ? 8.609 1.806 8.07 1 96.94 114 GLU A CA 1
ATOM 953 C C . GLU A 1 114 ? 8.555 0.991 6.781 1 96.94 114 GLU A C 1
ATOM 955 O O . GLU A 1 114 ? 7.5 0.47 6.414 1 96.94 114 GLU A O 1
ATOM 960 N N . TYR A 1 115 ? 9.719 0.865 6.191 1 98.06 115 TYR A N 1
ATOM 961 C CA . TYR A 1 115 ? 9.773 0.118 4.941 1 98.06 115 TYR A CA 1
ATOM 962 C C . TYR A 1 115 ? 9.477 -1.359 5.176 1 98.06 115 TYR A C 1
ATOM 964 O O . TYR A 1 115 ? 8.859 -2.016 4.332 1 98.06 115 TYR A O 1
ATOM 972 N N . GLN A 1 116 ? 9.859 -1.842 6.355 1 98 116 GLN A N 1
ATOM 973 C CA . GLN A 1 116 ? 9.562 -3.229 6.703 1 98 116 GLN A CA 1
ATOM 974 C C . GLN A 1 116 ? 8.062 -3.471 6.785 1 98 116 GLN A C 1
ATOM 976 O O . GLN A 1 116 ? 7.582 -4.551 6.438 1 98 116 GLN A O 1
ATOM 981 N N . GLN A 1 117 ? 7.344 -2.531 7.184 1 97.88 117 GLN A N 1
ATOM 982 C CA . GLN A 1 117 ? 5.891 -2.656 7.219 1 97.88 117 GLN A CA 1
ATOM 983 C C . GLN A 1 117 ? 5.312 -2.754 5.809 1 97.88 117 GLN A C 1
ATOM 985 O O . GLN A 1 117 ? 4.359 -3.498 5.57 1 97.88 117 GLN A O 1
ATOM 990 N N . MET A 1 118 ? 5.926 -1.982 4.965 1 98.38 118 MET A N 1
ATOM 991 C CA . MET A 1 118 ? 5.488 -2.074 3.572 1 98.38 118 MET A CA 1
ATOM 992 C C . MET A 1 118 ? 5.797 -3.453 2.998 1 98.38 118 MET A C 1
ATOM 994 O O . MET A 1 118 ? 4.973 -4.031 2.287 1 98.38 118 MET A O 1
ATOM 998 N N . LEU A 1 119 ? 6.961 -3.951 3.328 1 97.88 119 LEU A N 1
ATOM 999 C CA . LEU A 1 119 ? 7.344 -5.281 2.865 1 97.88 119 LEU A CA 1
ATOM 1000 C C . LEU A 1 119 ? 6.402 -6.344 3.42 1 97.88 119 LEU A C 1
ATOM 1002 O O . LEU A 1 119 ? 6.008 -7.266 2.703 1 97.88 119 LEU A O 1
ATOM 1006 N N . SER A 1 120 ? 6.062 -6.199 4.633 1 98.25 120 SER A N 1
ATOM 1007 C CA . SER A 1 120 ? 5.164 -7.148 5.281 1 98.25 120 SER A CA 1
ATOM 1008 C C . SER A 1 120 ? 3.809 -7.191 4.586 1 98.25 120 SER A C 1
ATOM 1010 O O . SER A 1 120 ? 3.23 -8.266 4.402 1 98.25 120 SER A O 1
ATOM 1012 N N . LEU A 1 121 ? 3.33 -6.09 4.219 1 98.56 121 LEU A N 1
ATOM 1013 C CA . LEU A 1 121 ? 2.053 -6.047 3.518 1 98.56 121 LEU A CA 1
ATOM 1014 C C . LEU A 1 121 ? 2.17 -6.688 2.139 1 98.56 121 LEU A C 1
ATOM 1016 O O . LEU A 1 121 ? 1.258 -7.391 1.695 1 98.56 121 LEU A O 1
ATOM 1020 N N . GLU A 1 122 ? 3.289 -6.418 1.421 1 97.81 122 GLU A N 1
ATOM 1021 C CA . GLU A 1 122 ? 3.523 -7.039 0.12 1 97.81 122 GLU A CA 1
ATOM 1022 C C . GLU A 1 122 ? 3.471 -8.562 0.217 1 97.81 122 GLU A C 1
ATOM 1024 O O . GLU A 1 122 ? 2.832 -9.219 -0.607 1 97.81 122 GLU A O 1
ATOM 1029 N N . LEU A 1 123 ? 4.047 -9.031 1.276 1 96.94 123 LEU A N 1
ATOM 1030 C CA . LEU A 1 123 ? 4.062 -10.469 1.501 1 96.94 123 LEU A CA 1
ATOM 1031 C C . LEU A 1 123 ? 2.654 -10.992 1.77 1 96.94 123 LEU A C 1
ATOM 1033 O O . LEU A 1 123 ? 2.277 -12.055 1.273 1 96.94 123 LEU A O 1
ATOM 1037 N N . MET A 1 124 ? 1.952 -10.305 2.516 1 97.94 124 MET A N 1
ATOM 1038 C CA . MET A 1 124 ? 0.571 -10.688 2.791 1 97.94 124 MET A CA 1
ATOM 1039 C C . MET A 1 124 ? -0.24 -10.758 1.502 1 97.94 124 MET A C 1
ATOM 1041 O O . MET A 1 124 ? -0.984 -11.719 1.285 1 97.94 124 MET A O 1
ATOM 1045 N N . LEU A 1 125 ? -0.065 -9.828 0.635 1 97.94 125 LEU A N 1
ATOM 1046 C CA . LEU A 1 125 ? -0.774 -9.82 -0.639 1 97.94 125 LEU A CA 1
ATOM 1047 C C . LEU A 1 125 ? -0.337 -10.984 -1.519 1 97.94 125 LEU A C 1
ATOM 1049 O O . LEU A 1 125 ? -1.157 -11.578 -2.221 1 97.94 125 LEU A O 1
ATOM 1053 N N . GLU A 1 126 ? 0.948 -11.328 -1.468 1 96.56 126 GLU A N 1
ATOM 1054 C CA . GLU A 1 126 ? 1.458 -12.477 -2.207 1 96.56 126 GLU A CA 1
ATOM 1055 C C . GLU A 1 126 ? 0.834 -13.773 -1.704 1 96.56 126 GLU A C 1
ATOM 1057 O O . GLU A 1 126 ? 0.482 -14.648 -2.5 1 96.56 126 GLU A O 1
ATOM 1062 N N . ARG A 1 127 ? 0.688 -13.867 -0.416 1 96.19 127 ARG A N 1
ATOM 1063 C CA . ARG A 1 127 ? 0.055 -15.039 0.171 1 96.19 127 ARG A CA 1
ATOM 1064 C C . ARG A 1 127 ? -1.407 -15.148 -0.25 1 96.19 127 ARG A C 1
ATOM 1066 O O . ARG A 1 127 ? -1.933 -16.25 -0.427 1 96.19 127 ARG A O 1
ATOM 1073 N N . LYS A 1 128 ? -1.979 -14.062 -0.402 1 96.44 128 LYS A N 1
ATOM 1074 C CA . LYS A 1 128 ? -3.354 -14.062 -0.894 1 96.44 128 LYS A CA 1
ATOM 1075 C C . LYS A 1 128 ? -3.432 -14.617 -2.314 1 96.44 128 LYS A C 1
ATOM 1077 O O . LYS A 1 128 ? -4.332 -15.398 -2.633 1 96.44 128 LYS A O 1
ATOM 1082 N N . SER A 1 129 ? -2.51 -14.195 -3.148 1 96.81 129 SER A N 1
ATOM 1083 C CA . SER A 1 129 ? -2.43 -14.758 -4.492 1 96.81 129 SER A CA 1
ATOM 1084 C C . SER A 1 129 ? -2.277 -16.281 -4.453 1 96.81 129 SER A C 1
ATOM 1086 O O . SER A 1 129 ? -2.969 -17 -5.176 1 96.81 129 SER A O 1
ATOM 1088 N N . GLN A 1 130 ? -1.471 -16.719 -3.561 1 96 130 GLN A N 1
ATOM 1089 C CA . GLN A 1 130 ? -1.217 -18.141 -3.402 1 96 130 GLN A CA 1
ATOM 1090 C C . GLN A 1 130 ? -2.479 -18.875 -2.965 1 96 130 GLN A C 1
ATOM 1092 O O . GLN A 1 130 ? -2.797 -19.953 -3.498 1 96 130 GLN A O 1
ATOM 1097 N N . ALA A 1 131 ? -3.145 -18.266 -2.053 1 94.62 131 ALA A N 1
ATOM 1098 C CA . ALA A 1 131 ? -4.387 -18.859 -1.567 1 94.62 131 ALA A CA 1
ATOM 1099 C C . ALA A 1 131 ? -5.434 -18.922 -2.676 1 94.62 131 ALA A C 1
ATOM 1101 O O . ALA A 1 131 ? -6.168 -19.906 -2.787 1 94.62 131 ALA A O 1
ATOM 1102 N N . MET A 1 132 ? -5.457 -17.938 -3.436 1 94.5 132 MET A N 1
ATOM 1103 C CA . MET A 1 132 ? -6.402 -17.891 -4.551 1 94.5 132 MET A CA 1
ATOM 1104 C C . MET A 1 132 ? -6.098 -19 -5.559 1 94.5 132 MET A C 1
ATOM 1106 O O . MET A 1 132 ? -7.012 -19.641 -6.066 1 94.5 132 MET A O 1
ATOM 1110 N N . ILE A 1 133 ? -4.887 -19.188 -5.84 1 96.56 133 ILE A N 1
ATOM 1111 C CA . ILE A 1 133 ? -4.461 -20.234 -6.762 1 96.56 133 ILE A CA 1
ATOM 1112 C C . ILE A 1 133 ? -4.871 -21.609 -6.211 1 96.56 133 ILE A C 1
ATOM 1114 O O . ILE A 1 133 ? -5.441 -22.422 -6.93 1 96.56 133 ILE A O 1
ATOM 1118 N N . LEU A 1 134 ? -4.629 -21.828 -4.934 1 94.06 134 LEU A N 1
ATOM 1119 C CA . LEU A 1 134 ? -4.977 -23.094 -4.297 1 94.06 134 LEU A CA 1
ATOM 1120 C C . LEU A 1 134 ? -6.48 -23.344 -4.367 1 94.06 134 LEU A C 1
ATOM 1122 O O . LEU A 1 134 ? -6.918 -24.453 -4.645 1 94.06 134 LEU A O 1
ATOM 1126 N N . ASN A 1 135 ? -7.18 -22.297 -4.117 1 92.94 135 ASN A N 1
ATOM 1127 C CA . ASN A 1 135 ? -8.633 -22.422 -4.188 1 92.94 135 ASN A CA 1
ATOM 1128 C C . ASN A 1 135 ? -9.094 -22.781 -5.594 1 92.94 135 ASN A C 1
ATOM 1130 O O . ASN A 1 135 ? -9.992 -23.609 -5.762 1 92.94 135 ASN A O 1
ATOM 1134 N N . ALA A 1 136 ? -8.539 -22.156 -6.562 1 93.69 136 ALA A N 1
ATOM 1135 C CA . ALA A 1 136 ? -8.891 -22.453 -7.949 1 93.69 136 ALA A CA 1
ATOM 1136 C C . ALA A 1 136 ? -8.555 -23.906 -8.305 1 93.69 136 ALA A C 1
ATOM 1138 O O . ALA A 1 136 ? -9.305 -24.562 -9.023 1 93.69 136 ALA A O 1
ATOM 1139 N N . LEU A 1 137 ? -7.453 -24.375 -7.805 1 93.44 137 LEU A N 1
ATOM 1140 C CA . LEU A 1 137 ? -6.984 -25.734 -8.094 1 93.44 137 LEU A CA 1
ATOM 1141 C C . LEU A 1 137 ? -7.965 -26.781 -7.559 1 93.44 137 LEU A C 1
ATOM 1143 O O . LEU A 1 137 ? -8.047 -27.875 -8.094 1 93.44 137 LEU A O 1
ATOM 1147 N N . GLU A 1 138 ? -8.664 -26.406 -6.562 1 88.88 138 GLU A N 1
ATOM 1148 C CA . GLU A 1 138 ? -9.609 -27.344 -5.953 1 88.88 138 GLU A CA 1
ATOM 1149 C C . GLU A 1 138 ? -10.68 -27.766 -6.949 1 88.88 138 GLU A C 1
ATOM 1151 O O . GLU A 1 138 ? -11.195 -28.891 -6.875 1 88.88 138 GLU A O 1
ATOM 1156 N N . SER A 1 139 ? -10.945 -26.922 -7.867 1 88.75 139 SER A N 1
ATOM 1157 C CA . SER A 1 139 ? -12.008 -27.219 -8.82 1 88.75 139 SER A CA 1
ATOM 1158 C C . SER A 1 139 ? -11.438 -27.781 -10.125 1 88.75 139 SER A C 1
ATOM 1160 O O . SER A 1 139 ? -12.188 -28.078 -11.055 1 88.75 139 SER A O 1
ATOM 1162 N N . MET A 1 140 ? -10.156 -27.875 -10.156 1 92.12 140 MET A N 1
ATOM 1163 C CA . MET A 1 140 ? -9.516 -28.328 -11.383 1 92.12 140 MET A CA 1
ATOM 1164 C C . MET A 1 140 ? -9.055 -29.781 -11.234 1 92.12 140 MET A C 1
ATOM 1166 O O . MET A 1 140 ? -8.445 -30.156 -10.234 1 92.12 140 MET A O 1
ATOM 1170 N N . GLN A 1 141 ? -9.461 -30.625 -12.172 1 84.44 141 GLN A N 1
ATOM 1171 C CA . GLN A 1 141 ? -9.062 -32.031 -12.148 1 84.44 141 GLN A CA 1
ATOM 1172 C C . GLN A 1 141 ? -7.602 -32.188 -12.555 1 84.44 141 GLN A C 1
ATOM 1174 O O . GLN A 1 141 ? -7.215 -31.812 -13.656 1 84.44 141 GLN A O 1
ATOM 1179 N N . LEU A 1 142 ? -6.855 -32.656 -11.578 1 88.31 142 LEU A N 1
ATOM 1180 C CA . LEU A 1 142 ? -5.469 -33 -11.883 1 88.31 142 LEU A CA 1
ATOM 1181 C C . LEU A 1 142 ? -5.367 -34.375 -12.5 1 88.31 142 LEU A C 1
ATOM 1183 O O . LEU A 1 142 ? -5.969 -35.344 -12.008 1 88.31 142 LEU A O 1
ATOM 1187 N N . GLU A 1 143 ? -4.754 -34.406 -13.602 1 85.75 143 GLU A N 1
ATOM 1188 C CA . GLU A 1 143 ? -4.555 -35.688 -14.273 1 85.75 143 GLU A CA 1
ATOM 1189 C C . GLU A 1 143 ? -3.164 -36.25 -13.992 1 85.75 143 GLU A C 1
ATOM 1191 O O . GLU A 1 143 ? -2.193 -35.5 -13.883 1 85.75 143 GLU A O 1
ATOM 1196 N N . GLN A 1 144 ? -3.215 -37.531 -13.852 1 83 144 GLN A N 1
ATOM 1197 C CA . GLN A 1 144 ? -1.908 -38.156 -13.742 1 83 144 GLN A CA 1
ATOM 1198 C C . GLN A 1 144 ? -1.182 -38.156 -15.086 1 83 144 GLN A C 1
ATOM 1200 O O . GLN A 1 144 ? -1.784 -38.438 -16.125 1 83 144 GLN A O 1
ATOM 1205 N N . GLN A 1 145 ? 0.027 -37.688 -14.992 1 79 145 GLN A N 1
ATOM 1206 C CA . GLN A 1 145 ? 0.815 -37.656 -16.219 1 79 145 GLN A CA 1
ATOM 1207 C C . GLN A 1 145 ? 1.117 -39.062 -16.719 1 79 145 GLN A C 1
ATOM 1209 O O . GLN A 1 145 ? 1.441 -39.969 -15.922 1 79 145 GLN A O 1
ATOM 1214 N N . THR A 1 146 ? 0.75 -39.25 -17.969 1 74.56 146 THR A N 1
ATOM 1215 C CA . THR A 1 146 ? 1.077 -40.531 -18.578 1 74.56 146 THR A CA 1
ATOM 1216 C C . THR A 1 146 ? 2.279 -40.375 -19.516 1 74.56 146 THR A C 1
ATOM 1218 O O . THR A 1 146 ? 2.688 -39.281 -19.844 1 74.56 146 THR A O 1
ATOM 1221 N N . SER A 1 147 ? 2.922 -41.5 -19.797 1 66.5 147 SER A N 1
ATOM 1222 C CA . SER A 1 147 ? 4.102 -41.531 -20.656 1 66.5 147 SER A CA 1
ATOM 1223 C C . SER A 1 147 ? 3.805 -40.938 -22.031 1 66.5 147 SER A C 1
ATOM 1225 O O . SER A 1 147 ? 4.719 -40.531 -22.75 1 66.5 147 SER A O 1
ATOM 1227 N N . THR A 1 148 ? 2.574 -40.844 -22.344 1 64.06 148 THR A N 1
ATOM 1228 C CA . THR A 1 148 ? 2.207 -40.406 -23.672 1 64.06 148 THR A CA 1
ATOM 1229 C C . THR A 1 148 ? 1.979 -38.875 -23.688 1 64.06 148 THR A C 1
ATOM 1231 O O . THR A 1 148 ? 1.821 -38.281 -24.75 1 64.06 148 THR A O 1
ATOM 1234 N N . ASP A 1 149 ? 2.006 -38.438 -22.5 1 66.12 149 ASP A N 1
ATOM 1235 C CA . ASP A 1 149 ? 1.713 -37 -22.453 1 66.12 149 ASP A CA 1
ATOM 1236 C C . ASP A 1 149 ? 2.867 -36.188 -23.031 1 66.12 149 ASP A C 1
ATOM 1238 O O . ASP A 1 149 ? 4.027 -36.406 -22.656 1 66.12 149 ASP A O 1
ATOM 1242 N N . THR A 1 150 ? 2.52 -35.406 -23.969 1 65.38 150 THR A N 1
ATOM 1243 C CA . THR A 1 150 ? 3.547 -34.688 -24.719 1 65.38 150 THR A CA 1
ATOM 1244 C C . THR A 1 150 ? 3.934 -33.375 -24.031 1 65.38 150 THR A C 1
ATOM 1246 O O . THR A 1 150 ? 5.047 -32.875 -24.219 1 65.38 150 THR A O 1
ATOM 1249 N N . ARG A 1 151 ? 2.975 -32.906 -23.297 1 86.5 151 ARG A N 1
ATOM 1250 C CA . ARG A 1 151 ? 3.354 -31.625 -22.734 1 86.5 151 ARG A CA 1
ATOM 1251 C C . ARG A 1 151 ? 3.15 -31.609 -21.219 1 86.5 151 ARG A C 1
ATOM 1253 O O . ARG A 1 151 ? 2.105 -32.031 -20.734 1 86.5 151 ARG A O 1
ATOM 1260 N N . ASP A 1 152 ? 4.156 -31.219 -20.531 1 93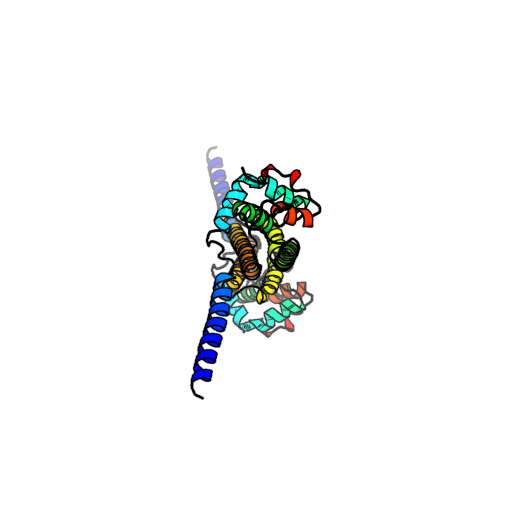.31 152 ASP A N 1
ATOM 1261 C CA . ASP A 1 152 ? 4.102 -31.078 -19.094 1 93.31 152 ASP A CA 1
ATOM 1262 C C . ASP A 1 152 ? 3.572 -29.703 -18.688 1 93.31 152 ASP A C 1
ATOM 1264 O O . ASP A 1 152 ? 3.197 -28.906 -19.547 1 93.31 152 ASP A O 1
ATOM 1268 N N . ASN A 1 153 ? 3.463 -29.453 -17.391 1 96.69 153 ASN A N 1
ATOM 1269 C CA . ASN A 1 153 ? 2.893 -28.219 -16.875 1 96.69 153 ASN A CA 1
ATOM 1270 C C . ASN A 1 153 ? 3.748 -27.016 -17.234 1 96.69 153 ASN A C 1
ATOM 1272 O O . ASN A 1 153 ? 3.223 -25.969 -17.641 1 96.69 153 ASN A O 1
ATOM 1276 N N . LEU A 1 154 ? 5.055 -27.156 -17.109 1 97.12 154 LEU A N 1
ATOM 1277 C CA . LEU A 1 154 ? 5.965 -26.078 -17.438 1 97.12 154 LEU A CA 1
ATOM 1278 C C . LEU A 1 154 ? 5.785 -25.641 -18.891 1 97.12 154 LEU A C 1
ATOM 1280 O O . LEU A 1 154 ? 5.707 -24.453 -19.188 1 97.12 154 LEU A O 1
ATOM 1284 N N . SER A 1 155 ? 5.711 -26.625 -19.766 1 96.38 155 SER A N 1
ATOM 1285 C CA . SER A 1 155 ? 5.5 -26.344 -21.188 1 96.38 155 SER A CA 1
ATOM 1286 C C . SER A 1 155 ? 4.164 -25.641 -21.406 1 96.38 155 SER A C 1
ATOM 1288 O O . SER A 1 155 ? 4.086 -24.688 -22.188 1 96.38 155 SER A O 1
ATOM 1290 N N . HIS A 1 156 ? 3.15 -26.141 -20.781 1 96.69 156 HIS A N 1
ATOM 1291 C CA . HIS A 1 156 ? 1.839 -25.516 -20.906 1 96.69 156 HIS A CA 1
ATOM 1292 C C . HIS A 1 156 ? 1.869 -24.062 -20.469 1 96.69 156 HIS A C 1
ATOM 1294 O O . HIS A 1 156 ? 1.421 -23.172 -21.188 1 96.69 156 HIS A O 1
ATOM 1300 N N . TYR A 1 157 ? 2.465 -23.844 -19.281 1 98.12 157 TYR A N 1
ATOM 1301 C CA . TYR A 1 157 ? 2.441 -22.5 -18.734 1 98.12 157 TYR A CA 1
ATOM 1302 C C . TYR A 1 157 ? 3.266 -21.547 -19.609 1 98.12 157 TYR A C 1
ATOM 1304 O O . TYR A 1 157 ? 2.816 -20.438 -19.938 1 98.12 157 TYR A O 1
ATOM 1312 N N . LEU A 1 158 ? 4.453 -21.984 -20.016 1 97.88 158 LEU A N 1
ATOM 1313 C CA . LEU A 1 158 ? 5.332 -21.156 -20.828 1 97.88 158 LEU A CA 1
ATOM 1314 C C . LEU A 1 158 ? 4.703 -20.859 -22.188 1 97.88 158 LEU A C 1
ATOM 1316 O O . LEU A 1 158 ? 4.895 -19.781 -22.734 1 97.88 158 LEU A O 1
ATOM 1320 N N . SER A 1 159 ? 3.916 -21.766 -22.688 1 97.5 159 SER A N 1
ATOM 1321 C CA . SER A 1 159 ? 3.311 -21.578 -24 1 97.5 159 SER A CA 1
ATOM 1322 C C . SER A 1 159 ? 2.311 -20.438 -24 1 97.5 159 SER A C 1
ATOM 1324 O O . SER A 1 159 ? 2.043 -19.828 -25.047 1 97.5 159 SER A O 1
ATOM 1326 N N . LEU A 1 160 ? 1.729 -20.141 -22.828 1 97.94 160 LEU A N 1
ATOM 1327 C CA . LEU A 1 160 ? 0.817 -19 -22.719 1 97.94 160 LEU A CA 1
ATOM 1328 C C . LEU A 1 160 ? 1.521 -17.703 -23.078 1 97.94 160 LEU A C 1
ATOM 1330 O O . LEU A 1 160 ? 0.868 -16.719 -23.422 1 97.94 160 LEU A O 1
ATOM 1334 N N . PHE A 1 161 ? 2.826 -17.688 -23.031 1 97.88 161 PHE A N 1
ATOM 1335 C CA . PHE A 1 161 ? 3.619 -16.5 -23.297 1 97.88 161 PHE A CA 1
ATOM 1336 C C . PHE A 1 161 ? 4.457 -16.672 -24.562 1 97.88 161 PHE A C 1
ATOM 1338 O O . PHE A 1 161 ? 5.414 -15.93 -24.781 1 97.88 161 PHE A O 1
ATOM 1345 N N . ASP A 1 162 ? 4.133 -17.672 -2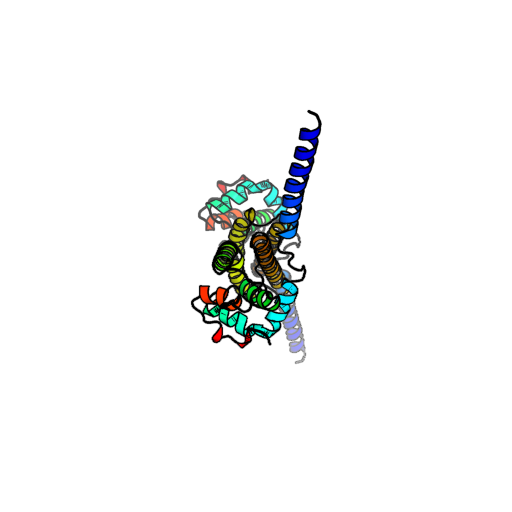5.312 1 97.25 162 ASP A N 1
ATOM 1346 C CA . ASP A 1 162 ? 4.832 -17.984 -26.562 1 97.25 162 ASP A CA 1
ATOM 1347 C C . ASP A 1 162 ? 6.297 -18.328 -26.281 1 97.25 162 ASP A C 1
ATOM 1349 O O . ASP A 1 162 ? 7.18 -17.938 -27.047 1 97.25 162 ASP A O 1
ATOM 1353 N N . LEU A 1 163 ? 6.547 -18.922 -25.156 1 97.12 163 LEU A N 1
ATOM 1354 C CA . LEU A 1 163 ? 7.883 -19.391 -24.781 1 97.12 163 LEU A CA 1
ATOM 1355 C C . LEU A 1 163 ? 7.969 -20.906 -24.891 1 97.12 163 LEU A C 1
ATOM 1357 O O . LEU A 1 163 ? 6.992 -21.609 -24.641 1 97.12 163 LEU A O 1
ATOM 1361 N N . ASP A 1 164 ? 9.133 -21.375 -25.234 1 95.88 164 ASP A N 1
ATOM 1362 C CA . ASP A 1 164 ? 9.414 -22.797 -25.359 1 95.88 164 ASP A CA 1
ATOM 1363 C C . ASP A 1 164 ? 10.141 -23.312 -24.109 1 95.88 164 ASP A C 1
ATOM 1365 O O . ASP A 1 164 ? 11.227 -22.828 -23.781 1 95.88 164 ASP A O 1
ATOM 1369 N N . SER A 1 165 ? 9.562 -24.297 -23.531 1 93.19 165 SER A N 1
ATOM 1370 C CA . SER A 1 165 ? 10.141 -24.844 -22.297 1 93.19 165 SER A CA 1
ATOM 1371 C C . SER A 1 165 ? 11.523 -25.422 -22.547 1 93.19 165 SER A C 1
ATOM 1373 O O . SER A 1 165 ? 12.336 -25.516 -21.609 1 93.19 165 SER A O 1
ATOM 1375 N N . HIS A 1 166 ? 11.828 -25.75 -23.734 1 92.56 166 HIS A N 1
ATOM 1376 C CA . HIS A 1 166 ? 13.133 -26.312 -24.062 1 92.56 166 HIS A CA 1
ATOM 1377 C C . HIS A 1 166 ? 14.242 -25.281 -23.922 1 92.56 166 HIS A C 1
ATOM 1379 O O . HIS A 1 166 ? 15.422 -25.625 -23.828 1 92.56 166 HIS A O 1
ATOM 1385 N N . ASP A 1 167 ? 13.914 -23.984 -23.922 1 93.88 167 ASP A N 1
ATOM 1386 C CA . ASP A 1 167 ? 14.875 -22.922 -23.703 1 93.88 167 ASP A CA 1
ATOM 1387 C C . ASP A 1 167 ? 15.203 -22.75 -22.234 1 93.88 167 ASP A C 1
ATOM 1389 O O . ASP A 1 167 ? 16.109 -22.016 -21.859 1 93.88 167 ASP A O 1
ATOM 1393 N N . TYR A 1 168 ? 14.469 -23.469 -21.391 1 94.5 168 TYR A N 1
ATOM 1394 C CA . TYR A 1 168 ? 14.609 -23.328 -19.938 1 94.5 168 TYR A CA 1
ATOM 1395 C C . TYR A 1 168 ? 14.75 -24.672 -19.266 1 94.5 168 TYR A C 1
ATOM 1397 O O . TYR A 1 168 ? 14.055 -24.969 -18.281 1 94.5 168 TYR A O 1
ATOM 1405 N N . LEU A 1 169 ? 15.594 -25.438 -19.734 1 89.5 169 LEU A N 1
ATOM 1406 C CA . LEU A 1 169 ? 15.781 -26.812 -19.266 1 89.5 169 LEU A CA 1
ATOM 1407 C C . LEU A 1 169 ? 16.188 -26.844 -17.797 1 89.5 169 LEU A C 1
ATOM 1409 O O . LEU A 1 169 ? 15.875 -27.781 -17.078 1 89.5 169 LEU A O 1
ATOM 1413 N N . SER A 1 170 ? 16.844 -25.797 -17.359 1 91.31 170 SER A N 1
ATOM 1414 C CA . SER A 1 170 ? 17.297 -25.719 -15.969 1 91.31 170 SER A CA 1
ATOM 1415 C C . SER A 1 170 ? 16.125 -25.797 -14.992 1 91.31 170 SER A C 1
ATOM 1417 O O . SER A 1 170 ? 16.297 -26.172 -13.836 1 91.31 170 SER A O 1
ATOM 1419 N N . LEU A 1 171 ? 14.898 -25.469 -15.461 1 93.44 171 LEU A N 1
ATOM 1420 C CA . LEU A 1 171 ? 13.711 -25.453 -14.609 1 93.44 171 LEU A CA 1
ATOM 1421 C C . LEU A 1 171 ? 13.125 -26.844 -14.469 1 93.44 171 LEU A C 1
ATOM 1423 O O . LEU A 1 171 ? 12.273 -27.078 -13.602 1 93.44 171 LEU A O 1
ATOM 1427 N N . ARG A 1 172 ? 13.383 -27.812 -15.305 1 87.31 172 ARG A N 1
ATOM 1428 C CA . ARG A 1 172 ? 12.789 -29.141 -15.305 1 87.31 172 ARG A CA 1
ATOM 1429 C C . ARG A 1 172 ? 13.477 -30.047 -14.273 1 87.31 172 ARG A C 1
ATOM 1431 O O . ARG A 1 172 ? 12.922 -31.078 -13.883 1 87.31 172 ARG A O 1
ATOM 1438 N N . GLY A 1 173 ? 14.039 -29.578 -13.273 1 68.81 173 GLY A N 1
ATOM 1439 C CA . GLY A 1 173 ? 14.695 -30.328 -12.219 1 68.81 173 GLY A CA 1
ATOM 1440 C C . GLY A 1 173 ? 15.172 -31.703 -12.672 1 68.81 173 GLY A C 1
ATOM 1441 O O . GLY A 1 173 ? 14.688 -32.219 -13.672 1 68.81 173 GLY A O 1
ATOM 1442 N N . HIS A 1 174 ? 16.375 -32.062 -12.414 1 53.5 174 HIS A N 1
ATOM 1443 C CA . HIS A 1 174 ? 16.844 -33.438 -12.398 1 53.5 174 HIS A CA 1
ATOM 1444 C C . HIS A 1 174 ? 16.188 -34.219 -11.266 1 53.5 174 HIS A C 1
ATOM 1446 O O . HIS A 1 174 ? 15.805 -33.656 -10.242 1 53.5 174 HIS A O 1
ATOM 1452 N N . MET B 1 1 ? 49.344 42.906 29.031 1 30.59 1 MET B N 1
ATOM 1453 C CA . MET B 1 1 ? 48.75 42.562 27.75 1 30.59 1 MET B CA 1
ATOM 1454 C C . MET B 1 1 ? 47.812 41.344 27.891 1 30.59 1 MET B C 1
ATOM 1456 O O . MET B 1 1 ? 47.312 40.812 26.906 1 30.59 1 MET B O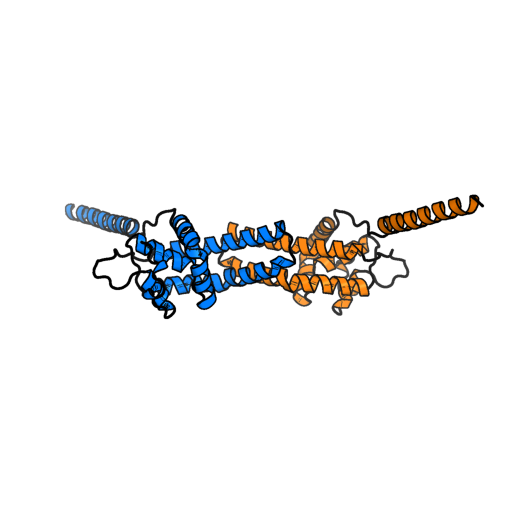 1
ATOM 1460 N N . LEU B 1 2 ? 47.719 40.812 29.047 1 40.5 2 LEU B N 1
ATOM 1461 C CA . LEU B 1 2 ? 47 39.594 29.359 1 40.5 2 LEU B CA 1
ATOM 1462 C C . LEU B 1 2 ? 45.5 39.844 29.453 1 40.5 2 LEU B C 1
ATOM 1464 O O . LEU B 1 2 ? 44.719 38.906 29.641 1 40.5 2 LEU B O 1
ATOM 1468 N N . PRO B 1 3 ? 45.094 41.094 29.719 1 48.25 3 PRO B N 1
ATOM 1469 C CA . PRO B 1 3 ? 43.656 41.219 30 1 48.25 3 PRO B CA 1
ATOM 1470 C C . PRO B 1 3 ? 42.812 41.062 28.75 1 48.25 3 PRO B C 1
ATOM 1472 O O . PRO B 1 3 ? 41.594 40.938 28.859 1 48.25 3 PRO B O 1
ATOM 1475 N N . PHE B 1 4 ? 43.406 41.25 27.531 1 48.81 4 PHE B N 1
ATOM 1476 C CA . PHE B 1 4 ? 42.531 41.25 26.359 1 48.81 4 PHE B CA 1
ATOM 1477 C C . PHE B 1 4 ? 42.062 39.844 26 1 48.81 4 PHE B C 1
ATOM 1479 O O . PHE B 1 4 ? 41.031 39.688 25.375 1 48.81 4 PHE B O 1
ATOM 1486 N N . LEU B 1 5 ? 42.844 38.812 26.469 1 47.25 5 LEU B N 1
ATOM 1487 C CA . LEU B 1 5 ? 42.438 37.469 26.031 1 47.25 5 LEU B CA 1
ATOM 1488 C C . LEU B 1 5 ? 41.25 36.969 26.812 1 47.25 5 LEU B C 1
ATOM 1490 O O . LEU B 1 5 ? 40.406 36.219 26.281 1 47.25 5 LEU B O 1
ATOM 1494 N N . PHE B 1 6 ? 41.062 37.469 28.047 1 45.25 6 PHE B N 1
ATOM 1495 C CA . PHE B 1 6 ? 39.969 36.906 28.812 1 45.25 6 PHE B CA 1
ATOM 1496 C C . PHE B 1 6 ? 38.625 37.438 28.297 1 45.25 6 PHE B C 1
ATOM 1498 O O . PHE B 1 6 ? 37.656 36.688 28.266 1 45.25 6 PHE B O 1
ATOM 1505 N N . ALA B 1 7 ? 38.625 38.719 27.828 1 46.91 7 ALA B N 1
ATOM 1506 C CA . ALA B 1 7 ? 37.344 39.25 27.359 1 46.91 7 ALA B CA 1
ATOM 1507 C C . ALA B 1 7 ? 36.906 38.594 26.062 1 46.91 7 ALA B C 1
ATOM 1509 O O . ALA B 1 7 ? 35.719 38.375 25.828 1 46.91 7 ALA B O 1
ATOM 1510 N N . ILE B 1 8 ? 37.875 38.125 25.25 1 44.47 8 ILE B N 1
ATOM 1511 C CA . ILE B 1 8 ? 37.531 37.469 24 1 44.47 8 ILE B CA 1
ATOM 1512 C C . ILE B 1 8 ? 36.969 36.094 24.266 1 44.47 8 ILE B C 1
ATOM 1514 O O . ILE B 1 8 ? 35.969 35.656 23.672 1 44.47 8 ILE B O 1
ATOM 1518 N N . ILE B 1 9 ? 37.5 35.406 25.344 1 48.25 9 ILE B N 1
ATOM 1519 C CA . ILE B 1 9 ? 37 34.062 25.625 1 48.25 9 ILE B CA 1
ATOM 1520 C C . ILE B 1 9 ? 35.594 34.156 26.25 1 48.25 9 ILE B C 1
ATOM 1522 O O . ILE B 1 9 ? 34.719 33.375 25.891 1 48.25 9 ILE B O 1
ATOM 1526 N N . ILE B 1 10 ? 35.344 35.188 27.031 1 50.12 10 ILE B N 1
ATOM 1527 C CA . ILE B 1 10 ? 34 35.312 27.625 1 50.12 10 ILE B CA 1
ATOM 1528 C C . ILE B 1 10 ? 33 35.719 26.547 1 50.12 10 ILE B C 1
ATOM 1530 O O . ILE B 1 10 ? 31.875 35.219 26.5 1 50.12 10 ILE B O 1
ATOM 1534 N N . GLY B 1 11 ? 33.406 36.5 25.531 1 51.44 11 GLY B N 1
ATOM 1535 C CA . GLY B 1 11 ? 32.5 36.906 24.453 1 51.44 11 GLY B CA 1
ATOM 1536 C C . GLY B 1 11 ? 32.188 35.781 23.484 1 51.44 11 GLY B C 1
ATOM 1537 O O . GLY B 1 11 ? 31.047 35.656 23.047 1 51.44 11 GLY B O 1
ATOM 1538 N N . ILE B 1 12 ? 33.219 34.938 23.281 1 53.81 12 ILE B N 1
ATOM 1539 C CA . ILE B 1 12 ? 32.969 33.812 22.391 1 53.81 12 ILE B CA 1
ATOM 1540 C C . ILE B 1 12 ? 32.094 32.781 23.109 1 53.81 12 ILE B C 1
ATOM 1542 O O . ILE B 1 12 ? 31.141 32.25 22.516 1 53.81 12 ILE B O 1
ATOM 1546 N N . ASN B 1 13 ? 32.281 32.625 24.438 1 57.03 13 ASN B N 1
ATOM 1547 C CA . ASN B 1 13 ? 31.438 31.688 25.141 1 57.03 13 ASN B CA 1
ATOM 1548 C C . ASN B 1 13 ? 30 32.188 25.297 1 57.03 13 ASN B C 1
ATOM 1550 O O . ASN B 1 13 ? 29.047 31.438 25.156 1 57.03 13 ASN B O 1
ATOM 1554 N N . LEU B 1 14 ? 29.812 33.594 25.453 1 53.03 14 LEU B N 1
ATOM 1555 C CA . LEU B 1 14 ? 28.453 34.094 25.531 1 53.03 14 LEU B CA 1
ATOM 1556 C C . LEU B 1 14 ? 27.781 34.062 24.156 1 53.03 14 LEU B C 1
ATOM 1558 O O . LEU B 1 14 ? 26.578 33.781 24.062 1 53.03 14 LEU B O 1
ATOM 1562 N N . GLN B 1 15 ? 28.578 34.344 23.094 1 52.97 15 GLN B N 1
ATOM 1563 C CA . GLN B 1 15 ? 27.984 34.25 21.766 1 52.97 15 GLN B CA 1
ATOM 1564 C C . GLN B 1 15 ? 27.703 32.781 21.406 1 52.97 15 GLN B C 1
ATOM 1566 O O . GLN B 1 15 ? 26.656 32.469 20.812 1 52.97 15 GLN B O 1
ATOM 1571 N N . GLN B 1 16 ? 28.656 31.812 21.75 1 53.94 16 GLN B N 1
ATOM 1572 C CA . GLN B 1 16 ? 28.359 30.406 21.531 1 53.94 16 GLN B CA 1
ATOM 1573 C C . GLN B 1 16 ? 27.203 29.938 22.438 1 53.94 16 GLN B C 1
ATOM 1575 O O . GLN B 1 16 ? 26.344 29.172 22 1 53.94 16 GLN B O 1
ATOM 1580 N N . LYS B 1 17 ? 27.188 30.391 23.672 1 56.72 17 LYS B N 1
ATOM 1581 C CA . LYS B 1 17 ? 26.078 30.078 24.562 1 56.72 17 LYS B CA 1
ATOM 1582 C C . LYS B 1 17 ? 24.797 30.781 24.125 1 56.72 17 LYS B C 1
ATOM 1584 O O . LYS B 1 17 ? 23.703 30.219 24.25 1 56.72 17 LYS B O 1
ATOM 1589 N N . ARG B 1 18 ? 24.844 31.953 23.641 1 44.28 18 ARG B N 1
ATOM 1590 C CA . ARG B 1 18 ? 23.656 32.562 23.016 1 44.28 18 ARG B CA 1
ATOM 1591 C C . ARG B 1 18 ? 23.25 31.797 21.766 1 44.28 18 ARG B C 1
ATOM 1593 O O . ARG B 1 18 ? 22.047 31.641 21.484 1 44.28 18 ARG B O 1
ATOM 1600 N N . LYS B 1 19 ? 24.094 31.391 20.891 1 52.25 19 LYS B N 1
ATOM 1601 C CA . LYS B 1 19 ? 23.75 30.562 19.75 1 52.25 19 LYS B CA 1
ATOM 1602 C C . LYS B 1 19 ? 23.188 29.219 20.203 1 52.25 19 LYS B C 1
ATOM 1604 O O . LYS B 1 19 ? 22.219 28.719 19.609 1 52.25 19 LYS B O 1
ATOM 1609 N N . GLU B 1 20 ? 23.734 28.531 21.109 1 51.94 20 GLU B N 1
ATOM 1610 C CA . GLU B 1 20 ? 23.172 27.312 21.672 1 51.94 20 GLU B CA 1
ATOM 1611 C C . GLU B 1 20 ? 21.875 27.594 22.422 1 51.94 20 GLU B C 1
ATOM 1613 O O . GLU B 1 20 ? 20.922 26.812 22.328 1 51.94 20 GLU B O 1
ATOM 1618 N N . LEU B 1 21 ? 21.781 28.594 23.281 1 46.31 21 LEU B N 1
ATOM 1619 C CA . LEU B 1 21 ? 20.516 29.016 23.875 1 46.31 21 LEU B CA 1
ATOM 1620 C C . LEU B 1 21 ? 19.547 29.484 22.797 1 46.31 21 LEU B C 1
ATOM 1622 O O . LEU B 1 21 ? 18.344 29.203 22.859 1 46.31 21 LEU B O 1
ATOM 1626 N N . ASP B 1 22 ? 19.875 30.297 21.797 1 47.44 22 ASP B N 1
ATOM 1627 C CA . ASP B 1 22 ? 19.047 30.625 20.641 1 47.44 22 ASP B CA 1
ATOM 1628 C C . ASP B 1 22 ? 18.672 29.359 19.859 1 47.44 22 ASP B C 1
ATOM 1630 O O . ASP B 1 22 ? 17.547 29.234 19.375 1 47.44 22 ASP B O 1
ATOM 1634 N N . LEU B 1 23 ? 19.578 28.453 19.578 1 47.34 23 LEU B N 1
ATOM 1635 C CA . LEU B 1 23 ? 19.25 27.172 18.969 1 47.34 23 LEU B CA 1
ATOM 1636 C C . LEU B 1 23 ? 18.297 26.375 19.844 1 47.34 23 LEU B C 1
ATOM 1638 O O . LEU B 1 23 ? 17.391 25.719 19.344 1 47.34 23 LEU B O 1
ATOM 1642 N N . MET B 1 24 ? 18.562 26.188 21.109 1 46 24 MET B N 1
ATOM 1643 C CA . MET B 1 24 ? 17.625 25.562 22.047 1 46 24 MET B CA 1
ATOM 1644 C C . MET B 1 24 ? 16.359 26.391 22.172 1 46 24 MET B C 1
ATOM 1646 O O . MET B 1 24 ? 15.266 25.844 22.328 1 46 24 MET B O 1
ATOM 1650 N N . THR B 1 25 ? 16.391 27.641 22.312 1 47.06 25 THR B N 1
ATOM 1651 C CA . THR B 1 25 ? 15.234 28.531 22.453 1 47.06 25 THR B CA 1
ATOM 1652 C C . THR B 1 25 ? 14.445 28.594 21.156 1 47.06 25 THR B C 1
ATOM 1654 O O . THR B 1 25 ? 13.242 28.859 21.156 1 47.06 25 THR B O 1
ATOM 1657 N N . SER B 1 26 ? 15.109 28.609 20 1 48.97 26 SER B N 1
ATOM 1658 C CA . SER B 1 26 ? 14.414 28.875 18.75 1 48.97 26 SER B CA 1
ATOM 1659 C C . SER B 1 26 ? 13.609 27.672 18.297 1 48.97 26 SER B C 1
ATOM 1661 O O . SER B 1 26 ? 12.859 27.75 17.312 1 48.97 26 SER B O 1
ATOM 1663 N N . ALA B 1 27 ? 14.039 26.5 18.734 1 56.22 27 ALA B N 1
ATOM 1664 C CA . ALA B 1 27 ? 13.266 25.328 18.344 1 56.22 27 ALA B CA 1
ATOM 1665 C C . ALA B 1 27 ? 11.859 25.375 18.938 1 56.22 27 ALA B C 1
ATOM 1667 O O . ALA B 1 27 ? 11.688 25.734 20.109 1 56.22 27 ALA B O 1
ATOM 1668 N N . ASN B 1 28 ? 10.844 25.438 18.078 1 64.88 28 ASN B N 1
ATOM 1669 C CA . ASN B 1 28 ? 9.461 25.422 18.516 1 64.88 28 ASN B CA 1
ATOM 1670 C C . ASN B 1 28 ? 9.203 24.312 19.547 1 64.88 28 ASN B C 1
ATOM 1672 O O . ASN B 1 28 ? 9.742 23.203 19.406 1 64.88 28 ASN B O 1
ATOM 1676 N N . ASN B 1 29 ? 9.195 24.578 20.781 1 68.25 29 ASN B N 1
ATOM 1677 C CA . ASN B 1 29 ? 8.844 23.609 21.812 1 68.25 29 ASN B CA 1
ATOM 1678 C C . ASN B 1 29 ? 7.418 23.094 21.625 1 68.25 29 ASN B C 1
ATOM 1680 O O . ASN B 1 29 ? 6.535 23.406 22.438 1 68.25 29 ASN B O 1
ATOM 1684 N N . LEU B 1 30 ? 7.219 22.375 20.516 1 80.06 30 LEU B N 1
ATOM 1685 C CA . LEU B 1 30 ? 5.867 21.859 20.312 1 80.06 30 LEU B CA 1
ATOM 1686 C C . LEU B 1 30 ? 5.609 20.672 21.234 1 80.06 30 LEU B C 1
ATOM 1688 O O . LEU B 1 30 ? 6.473 19.797 21.391 1 80.06 30 LEU B O 1
ATOM 1692 N N . PRO B 1 31 ? 4.449 20.703 21.922 1 79.19 31 PRO B N 1
ATOM 1693 C CA . PRO B 1 31 ? 4.141 19.625 22.859 1 79.19 31 PRO B CA 1
ATOM 1694 C C . PRO B 1 31 ? 4.105 18.25 22.188 1 79.19 31 PRO B C 1
ATOM 1696 O O . PRO B 1 31 ? 3.689 18.141 21.031 1 79.19 31 PRO B O 1
ATOM 1699 N N . PRO B 1 32 ? 4.504 17.297 22.938 1 76.62 32 PRO B N 1
ATOM 1700 C CA . PRO B 1 32 ? 4.523 15.93 22.422 1 76.62 32 PRO B CA 1
ATOM 1701 C C . PRO B 1 32 ? 3.129 15.406 22.078 1 76.62 32 PRO B C 1
ATOM 1703 O O . PRO B 1 32 ? 2.99 14.453 21.312 1 76.62 32 PRO B O 1
ATOM 1706 N N . ASN B 1 33 ? 2.127 16.047 22.578 1 88.81 33 ASN B N 1
ATOM 1707 C CA . ASN B 1 33 ? 0.771 15.547 22.391 1 88.81 33 ASN B CA 1
ATOM 1708 C C . ASN B 1 33 ? 0.024 16.328 21.312 1 88.81 33 ASN B C 1
ATOM 1710 O O . ASN B 1 33 ? -1.207 16.312 21.266 1 88.81 33 ASN B O 1
ATOM 1714 N N . LEU B 1 34 ? 0.731 17.047 20.547 1 93.31 34 LEU B N 1
ATOM 1715 C CA . LEU B 1 34 ? 0.114 17.891 19.531 1 93.31 34 LEU B CA 1
ATOM 1716 C C . LEU B 1 34 ? -0.881 17.094 18.688 1 93.31 34 LEU B C 1
ATOM 1718 O O . LEU B 1 34 ? -2.049 17.484 18.578 1 93.31 34 LEU B O 1
ATOM 1722 N N . TRP B 1 35 ? -0.456 15.969 18.25 1 95.12 35 TRP B N 1
ATOM 1723 C CA . TRP B 1 35 ? -1.322 15.25 17.328 1 95.12 35 TRP B CA 1
ATOM 1724 C C . TRP B 1 35 ? -2.463 14.562 18.062 1 95.12 35 TRP B C 1
ATOM 1726 O O . TRP B 1 35 ? -3.539 14.344 17.5 1 95.12 35 TRP B O 1
ATOM 1736 N N . HIS B 1 36 ? -2.27 14.266 19.281 1 95.19 36 HIS B N 1
ATOM 1737 C CA . HIS B 1 36 ? -3.383 13.805 20.109 1 95.19 36 HIS B CA 1
ATOM 1738 C C . HIS B 1 36 ? -4.461 14.883 20.234 1 95.19 36 HIS B C 1
ATOM 1740 O O . HIS B 1 36 ? -5.648 14.594 20.078 1 95.19 36 HIS B O 1
ATOM 1746 N N . ASP B 1 37 ? -3.977 16.078 20.516 1 95.62 37 ASP B N 1
ATOM 1747 C CA . ASP B 1 37 ? -4.914 17.203 20.578 1 95.62 37 ASP B CA 1
ATOM 1748 C C . ASP B 1 37 ? -5.645 17.375 19.25 1 95.62 37 ASP B C 1
ATOM 1750 O O . ASP B 1 37 ? -6.848 17.656 19.219 1 95.62 37 ASP B O 1
ATOM 1754 N N . CYS B 1 38 ? -4.969 17.188 18.188 1 96.62 38 CYS B N 1
ATOM 1755 C CA . CYS B 1 38 ? -5.555 17.297 16.859 1 96.62 38 CYS B CA 1
ATOM 1756 C C . CYS B 1 38 ? -6.613 16.219 16.625 1 96.62 38 CYS B C 1
ATOM 1758 O O . CYS B 1 38 ? -7.633 16.484 15.984 1 96.62 38 CYS B O 1
ATOM 1760 N N . ASP B 1 39 ? -6.32 15.078 17.141 1 95.75 39 ASP B N 1
ATOM 1761 C CA . ASP B 1 39 ? -7.297 14 17.016 1 95.75 39 ASP B CA 1
ATOM 1762 C C . ASP B 1 39 ? -8.609 14.367 17.703 1 95.75 39 ASP B C 1
ATOM 1764 O O . ASP B 1 39 ? -9.688 14.023 17.203 1 95.75 39 ASP B O 1
ATOM 1768 N N . VAL B 1 40 ? -8.516 15 18.797 1 95.75 40 VAL B N 1
ATOM 1769 C CA . VAL B 1 40 ? -9.695 15.438 19.531 1 95.75 40 VAL B CA 1
ATOM 1770 C C . VAL B 1 40 ? -10.477 16.453 18.703 1 95.75 40 VAL B C 1
ATOM 1772 O O . VAL B 1 40 ? -11.703 16.375 18.594 1 95.75 40 VAL B O 1
ATOM 1775 N N . ILE B 1 41 ? -9.766 17.391 18.094 1 96.38 41 ILE B N 1
ATOM 1776 C CA . ILE B 1 41 ? -10.398 18.375 17.219 1 96.38 41 ILE B CA 1
ATOM 1777 C C . ILE B 1 41 ? -11.078 17.688 16.047 1 96.38 41 ILE B C 1
ATOM 1779 O O . ILE B 1 41 ? -12.211 18.016 15.695 1 96.38 41 ILE B O 1
ATOM 1783 N N . TYR B 1 42 ? -10.383 16.797 15.461 1 97.25 42 TYR B N 1
ATOM 1784 C CA . TYR B 1 42 ? -10.906 16.047 14.32 1 97.25 42 TYR B CA 1
ATOM 1785 C C . TYR B 1 42 ? -12.227 15.367 14.672 1 97.25 42 TYR B C 1
ATOM 1787 O O . TYR B 1 42 ? -13.172 15.398 13.883 1 97.25 42 TYR B O 1
ATOM 1795 N N . GLU B 1 43 ? -12.32 14.711 15.789 1 96.38 43 GLU B N 1
ATOM 1796 C CA . GLU B 1 43 ? -13.523 14.008 16.219 1 96.38 43 GLU B CA 1
ATOM 1797 C C . GLU B 1 43 ? -14.719 14.953 16.297 1 96.38 43 GLU B C 1
ATOM 1799 O O . GLU B 1 43 ? -15.852 14.555 16 1 96.38 43 GLU B O 1
ATOM 1804 N N . GLN B 1 44 ? -14.445 16.141 16.594 1 95.88 44 GLN B N 1
ATOM 1805 C CA . GLN B 1 44 ? -15.508 17.141 16.75 1 95.88 44 GLN B CA 1
ATOM 1806 C C . GLN B 1 44 ? -15.961 17.672 15.391 1 95.88 44 GLN B C 1
ATOM 1808 O O . GLN B 1 44 ? -17.094 18.141 15.25 1 95.88 44 GLN B O 1
ATOM 1813 N N . HIS B 1 45 ? -15.047 17.547 14.414 1 96.56 45 HIS B N 1
ATOM 1814 C CA . HIS B 1 45 ? -15.336 18.203 13.141 1 96.56 45 HIS B CA 1
ATOM 1815 C C . HIS B 1 45 ? -15.117 17.25 11.977 1 96.56 45 HIS B C 1
ATOM 1817 O O . HIS B 1 45 ? -14.711 17.672 10.891 1 96.56 45 HIS B O 1
ATOM 1823 N N . GLN B 1 46 ? -15.32 16.016 12.195 1 96.25 46 GLN B N 1
ATOM 1824 C CA . GLN B 1 46 ? -14.977 14.977 11.227 1 96.25 46 GLN B CA 1
ATOM 1825 C C . GLN B 1 46 ? -15.672 15.227 9.891 1 96.25 46 GLN B C 1
ATOM 1827 O O . GLN B 1 46 ? -15.023 15.211 8.844 1 96.25 46 GLN B O 1
ATOM 1832 N N . SER B 1 47 ? -16.953 15.453 9.859 1 96.56 47 SER B N 1
ATOM 1833 C CA . SER B 1 47 ? -17.734 15.625 8.641 1 96.56 47 SER B CA 1
ATOM 1834 C C . SER B 1 47 ? -17.219 16.812 7.828 1 96.56 47 SER B C 1
ATOM 1836 O O . SER B 1 47 ? -17.047 16.719 6.613 1 96.56 47 SER B O 1
ATOM 1838 N N . LEU B 1 48 ? -16.969 17.859 8.477 1 96.38 48 LEU B N 1
ATOM 1839 C CA . LEU B 1 48 ? -16.5 19.062 7.793 1 96.38 48 LEU B CA 1
ATOM 1840 C C . LEU B 1 48 ? -15.094 18.859 7.254 1 96.38 48 LEU B C 1
ATOM 1842 O O . LEU B 1 48 ? -14.781 19.281 6.141 1 96.38 48 LEU B O 1
ATOM 1846 N N . CYS B 1 49 ? -14.211 18.25 8.094 1 97 49 CYS B N 1
ATOM 1847 C CA . CYS B 1 49 ? -12.859 17.953 7.652 1 97 49 CYS B CA 1
ATOM 1848 C C . CYS B 1 49 ? -12.883 17.109 6.375 1 97 49 CYS B C 1
ATOM 1850 O O . CYS B 1 49 ? -12.156 17.422 5.418 1 97 49 CYS B O 1
ATOM 1852 N N . LEU B 1 50 ? -13.758 16.188 6.305 1 94.62 50 LEU B N 1
ATOM 1853 C CA . LEU B 1 50 ? -13.859 15.312 5.148 1 94.62 50 LEU B CA 1
ATOM 1854 C C . LEU B 1 50 ? -14.406 16.062 3.939 1 94.62 50 LEU B C 1
ATOM 1856 O O . LEU B 1 50 ? -13.938 15.859 2.814 1 94.62 50 LEU B O 1
ATOM 1860 N N . GLN B 1 51 ? -15.367 16.844 4.152 1 96.38 51 GLN B N 1
ATOM 1861 C CA . GLN B 1 51 ? -15.93 17.656 3.08 1 96.38 51 GLN B CA 1
ATOM 1862 C C . GLN B 1 51 ? -14.867 18.547 2.457 1 96.38 51 GLN B C 1
ATOM 1864 O O . GLN B 1 51 ? -14.75 18.625 1.231 1 96.38 51 GLN B O 1
ATOM 1869 N N . LEU B 1 52 ? -14.086 19.234 3.291 1 96.69 52 LEU B N 1
ATOM 1870 C CA . LEU B 1 52 ? -13.047 20.125 2.82 1 96.69 52 LEU B CA 1
ATOM 1871 C C . LEU B 1 52 ? -11.953 19.359 2.078 1 96.69 52 LEU B C 1
ATOM 1873 O O . LEU B 1 52 ? -11.43 19.844 1.07 1 96.69 52 LEU B O 1
ATOM 1877 N N . GLN B 1 53 ? -11.688 18.234 2.611 1 94.31 53 GLN B N 1
ATOM 1878 C CA . GLN B 1 53 ? -10.703 17.375 1.944 1 94.31 53 GLN B CA 1
ATOM 1879 C C . GLN B 1 53 ? -11.211 16.922 0.578 1 94.31 53 GLN B C 1
ATOM 1881 O O . GLN B 1 53 ? -10.5 17.047 -0.422 1 94.31 53 GLN B O 1
ATOM 1886 N N . ASP B 1 54 ? -12.445 16.5 0.445 1 93.19 54 ASP B N 1
ATOM 1887 C CA . ASP B 1 54 ? -13.023 15.984 -0.79 1 93.19 54 ASP B CA 1
ATOM 1888 C C . ASP B 1 54 ? -13.234 17.094 -1.811 1 93.19 54 ASP B C 1
ATOM 1890 O O . ASP B 1 54 ? -12.922 16.938 -2.99 1 93.19 54 ASP B O 1
ATOM 1894 N N . ASP B 1 55 ? -13.664 18.188 -1.347 1 95.56 55 ASP B N 1
ATOM 1895 C CA . ASP B 1 55 ? -14.07 19.266 -2.236 1 95.56 55 ASP B CA 1
ATOM 1896 C C . ASP B 1 55 ? -12.859 20.062 -2.719 1 95.56 55 ASP B C 1
ATOM 1898 O O . ASP B 1 55 ? -12.844 20.547 -3.852 1 95.56 55 ASP B O 1
ATOM 1902 N N . HIS B 1 56 ? -11.852 20.172 -1.832 1 95.94 56 HIS B N 1
ATOM 1903 C CA . HIS B 1 56 ? -10.789 21.125 -2.15 1 95.94 56 HIS B CA 1
ATOM 1904 C C . HIS B 1 56 ? -9.414 20.469 -2.08 1 95.94 56 HIS B C 1
ATOM 1906 O O . HIS B 1 56 ? -8.398 21.125 -2.32 1 95.94 56 HIS B O 1
ATOM 1912 N N . GLN B 1 57 ? -9.344 19.219 -1.665 1 93 57 GLN B N 1
ATOM 1913 C CA . GLN B 1 57 ? -8.109 18.453 -1.557 1 93 57 GLN B CA 1
ATOM 1914 C C . GLN B 1 57 ? -7.195 19.031 -0.479 1 93 57 GLN B C 1
ATOM 1916 O O . GLN B 1 57 ? -5.973 19 -0.616 1 93 57 GLN B O 1
ATOM 1921 N N . LEU B 1 58 ? -7.871 19.625 0.521 1 96.31 58 LEU B N 1
ATOM 1922 C CA . LEU B 1 58 ? -7.129 20.125 1.675 1 96.31 58 LEU B CA 1
ATOM 1923 C C . LEU B 1 58 ? -6.527 18.969 2.471 1 96.31 58 LEU B C 1
ATOM 1925 O O . LEU B 1 58 ? -7.109 17.891 2.539 1 96.31 58 LEU B O 1
ATOM 1929 N N . ASN B 1 59 ? -5.352 19.234 3.018 1 98.06 59 ASN B N 1
ATOM 1930 C CA . ASN B 1 59 ? -4.742 18.25 3.902 1 98.06 59 ASN B CA 1
ATOM 1931 C C . ASN B 1 59 ? -5.293 18.359 5.324 1 98.06 59 ASN B C 1
ATOM 1933 O O . ASN B 1 59 ? -5.129 19.375 5.984 1 98.06 59 ASN B O 1
ATOM 1937 N N . VAL B 1 60 ? -5.828 17.312 5.777 1 97.81 60 VAL B N 1
ATOM 1938 C CA . VAL B 1 60 ? -6.531 17.328 7.059 1 97.81 60 VAL B CA 1
ATOM 1939 C C . VAL B 1 60 ? -5.539 17.594 8.188 1 97.81 60 VAL B C 1
ATOM 1941 O O . VAL B 1 60 ? -5.848 18.312 9.141 1 97.81 60 VAL B O 1
ATOM 1944 N N . ASN B 1 61 ? -4.359 17.031 8.156 1 98.06 61 ASN B N 1
ATOM 1945 C CA . ASN B 1 61 ? -3.352 17.297 9.18 1 98.06 61 ASN B CA 1
ATOM 1946 C C . ASN B 1 61 ? -3.021 18.781 9.273 1 98.06 61 ASN B C 1
ATOM 1948 O O . ASN B 1 61 ? -2.918 19.328 10.375 1 98.06 61 ASN B O 1
ATOM 1952 N N . LEU B 1 62 ? -2.898 19.406 8.133 1 98.5 62 LEU B N 1
ATOM 1953 C CA . LEU B 1 62 ? -2.559 20.828 8.125 1 98.5 62 LEU B CA 1
ATOM 1954 C C . LEU B 1 62 ? -3.738 21.672 8.594 1 98.5 62 LEU B C 1
ATOM 1956 O O . LEU B 1 62 ? -3.551 22.672 9.289 1 98.5 62 LEU B O 1
ATOM 1960 N N . LEU B 1 63 ? -4.887 21.266 8.227 1 98.38 63 LEU B N 1
ATOM 1961 C CA . LEU B 1 63 ? -6.082 21.953 8.711 1 98.38 63 LEU B CA 1
ATOM 1962 C C . LEU B 1 63 ? -6.148 21.906 10.234 1 98.38 63 LEU B C 1
ATOM 1964 O O . LEU B 1 63 ? -6.324 22.938 10.883 1 98.38 63 LEU B O 1
ATOM 1968 N N . LEU B 1 64 ? -5.938 20.719 10.781 1 98 64 LEU B N 1
ATOM 1969 C CA . LEU B 1 64 ? -6.008 20.531 12.227 1 98 64 LEU B CA 1
ATOM 1970 C C . LEU B 1 64 ? -4.875 21.266 12.93 1 98 64 LEU B C 1
ATOM 1972 O O . LEU B 1 64 ? -5.074 21.844 14.008 1 98 64 LEU B O 1
ATOM 1976 N N . LEU B 1 65 ? -3.746 21.312 12.305 1 97.75 65 LEU B N 1
ATOM 1977 C CA . LEU B 1 65 ? -2.619 22.078 12.836 1 97.75 65 LEU B CA 1
ATOM 1978 C C . LEU B 1 65 ? -2.959 23.562 12.93 1 97.75 65 LEU B C 1
ATOM 1980 O O . LEU B 1 65 ? -2.645 24.219 13.93 1 97.75 65 LEU B O 1
ATOM 1984 N N . ALA B 1 66 ? -3.541 24.047 11.891 1 97.5 66 ALA B N 1
ATOM 1985 C CA . ALA B 1 66 ? -3.91 25.453 11.875 1 97.5 66 ALA B CA 1
ATOM 1986 C C . ALA B 1 66 ? -4.848 25.797 13.031 1 97.5 66 ALA B C 1
ATOM 1988 O O . ALA B 1 66 ? -4.633 26.781 13.742 1 97.5 66 ALA B O 1
ATOM 1989 N N . ILE B 1 67 ? -5.805 24.984 13.203 1 96.81 67 ILE B N 1
ATOM 1990 C CA . ILE B 1 67 ? -6.77 25.188 14.273 1 96.81 67 ILE B CA 1
ATOM 1991 C C . ILE B 1 67 ? -6.066 25.078 15.625 1 96.81 67 ILE B C 1
ATOM 1993 O O . ILE B 1 67 ? -6.297 25.906 16.516 1 96.81 67 ILE B O 1
ATOM 1997 N N . TRP B 1 68 ? -5.23 24.125 15.789 1 96.31 68 TRP B N 1
ATOM 1998 C CA . TRP B 1 68 ? -4.516 23.891 17.031 1 96.31 68 TRP B CA 1
ATOM 1999 C C . TRP B 1 68 ? -3.598 25.047 17.375 1 96.31 68 TRP B C 1
ATOM 2001 O O . TRP B 1 68 ? -3.582 25.531 18.516 1 96.31 68 TRP B O 1
ATOM 2011 N N . LEU B 1 69 ? -2.885 25.562 16.422 1 95.12 69 LEU B N 1
ATOM 2012 C CA . LEU B 1 69 ? -1.972 26.672 16.641 1 95.12 69 LEU B CA 1
ATOM 2013 C C . LEU B 1 69 ? -2.734 27.922 17.062 1 95.12 69 LEU B C 1
ATOM 2015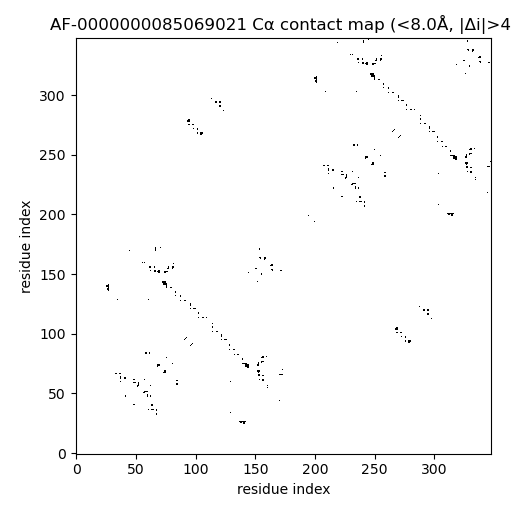 O O . LEU B 1 69 ? -2.256 28.703 17.906 1 95.12 69 LEU B O 1
ATOM 2019 N N . ASP B 1 70 ? -3.83 28.125 16.406 1 94.5 70 ASP B N 1
ATOM 2020 C CA . ASP B 1 70 ? -4.645 29.266 16.797 1 94.5 70 ASP B CA 1
ATOM 2021 C C . ASP B 1 70 ? -5.043 29.188 18.266 1 94.5 70 ASP B C 1
ATOM 2023 O O . ASP B 1 70 ? -5.023 30.188 18.969 1 94.5 70 ASP B O 1
ATOM 2027 N N . LYS B 1 71 ? -5.355 28.016 18.719 1 91.94 71 LYS B N 1
ATOM 2028 C CA . LYS B 1 71 ? -5.715 27.812 20.109 1 91.94 71 LYS B CA 1
ATOM 2029 C C . LYS B 1 71 ? -4.523 28.062 21.031 1 91.94 71 LYS B C 1
ATOM 2031 O O . LYS B 1 71 ? -4.695 28.438 22.188 1 91.94 71 LYS B O 1
ATOM 2036 N N . GLN B 1 72 ? -3.359 27.844 20.516 1 89.62 72 GLN B N 1
ATOM 2037 C CA . GLN B 1 72 ? -2.131 28.078 21.266 1 89.62 72 GLN B CA 1
ATOM 2038 C C . GLN B 1 72 ? -1.669 29.531 21.141 1 89.62 72 GLN B C 1
ATOM 2040 O O . GLN B 1 72 ? -0.628 29.906 21.672 1 89.62 72 GLN B O 1
ATOM 2045 N N . HIS B 1 73 ? -2.312 30.312 20.406 1 90.62 73 HIS B N 1
ATOM 2046 C CA . HIS B 1 73 ? -1.988 31.719 20.141 1 90.62 73 HIS B CA 1
ATOM 2047 C C . HIS B 1 73 ? -0.601 31.844 19.516 1 90.62 73 HIS B C 1
ATOM 2049 O O . HIS B 1 73 ? 0.179 32.719 19.906 1 90.62 73 HIS B O 1
ATOM 2055 N N . GLN B 1 74 ? -0.336 30.859 18.688 1 91.69 74 GLN B N 1
ATOM 2056 C CA . GLN B 1 74 ? 0.881 30.875 17.891 1 91.69 74 GLN B CA 1
ATOM 2057 C C . GLN B 1 74 ? 0.557 30.953 16.406 1 91.69 74 GLN B C 1
ATOM 2059 O O . GLN B 1 74 ? -0.417 30.344 15.945 1 91.69 74 GLN B O 1
ATOM 2064 N N . ARG B 1 75 ? 1.395 31.703 15.703 1 93.62 75 ARG B N 1
ATOM 2065 C CA . ARG B 1 75 ? 1.059 31.938 14.305 1 93.62 75 ARG B CA 1
ATOM 2066 C C . ARG B 1 75 ? 2.25 31.656 13.398 1 93.62 75 ARG B C 1
ATOM 2068 O O . ARG B 1 75 ? 3.389 31.969 13.734 1 93.62 75 ARG B O 1
ATOM 2075 N N . LEU B 1 76 ? 1.932 31.078 12.273 1 95.31 76 LEU B N 1
ATOM 2076 C CA . LEU B 1 76 ? 2.865 30.953 11.156 1 95.31 76 LEU B CA 1
ATOM 2077 C C . LEU B 1 76 ? 2.51 31.922 10.039 1 95.31 76 LEU B C 1
ATOM 2079 O O . LEU B 1 76 ? 1.351 32.312 9.898 1 95.31 76 LEU B O 1
ATOM 2083 N N . THR B 1 77 ? 3.527 32.312 9.305 1 94.38 77 THR B N 1
ATOM 2084 C CA . THR B 1 77 ? 3.281 33.219 8.188 1 94.38 77 THR B CA 1
ATOM 2085 C C . THR B 1 77 ? 2.609 32.469 7.031 1 94.38 77 THR B C 1
ATOM 2087 O O . THR B 1 77 ? 2.629 31.25 6.98 1 94.38 77 THR B O 1
ATOM 2090 N N . LEU B 1 78 ? 2.053 33.188 6.129 1 95.69 78 LEU B N 1
ATOM 2091 C CA . LEU B 1 78 ? 1.473 32.625 4.93 1 95.69 78 LEU B CA 1
ATOM 2092 C C . LEU B 1 78 ? 2.527 31.844 4.137 1 95.69 78 LEU B C 1
ATOM 2094 O O . LEU B 1 78 ? 2.242 30.781 3.576 1 95.69 78 LEU B O 1
ATOM 2098 N N . ALA B 1 79 ? 3.734 32.375 4.062 1 96.12 79 ALA B N 1
ATOM 2099 C CA . ALA B 1 79 ? 4.832 31.719 3.352 1 96.12 79 ALA B CA 1
ATOM 2100 C C . ALA B 1 79 ? 5.168 30.359 3.98 1 96.12 79 ALA B C 1
ATOM 2102 O O . ALA B 1 79 ? 5.453 29.391 3.271 1 96.12 79 ALA B O 1
ATOM 2103 N N . HIS B 1 80 ? 5.078 30.297 5.301 1 96.94 80 HIS B N 1
ATOM 2104 C CA . HIS B 1 80 ? 5.312 29.047 6 1 96.94 80 HIS B CA 1
ATOM 2105 C C . HIS B 1 80 ? 4.238 28.016 5.656 1 96.94 80 HIS B C 1
ATOM 2107 O O . HIS B 1 80 ? 4.547 26.844 5.406 1 96.94 80 HIS B O 1
ATOM 2113 N N . TRP B 1 81 ? 3.051 28.484 5.652 1 97.81 81 TRP B N 1
ATOM 2114 C CA . TRP B 1 81 ? 1.95 27.594 5.324 1 97.81 81 TRP B CA 1
ATOM 2115 C C . TRP B 1 81 ? 2.07 27.078 3.895 1 97.81 81 TRP B C 1
ATOM 2117 O O . TRP B 1 81 ? 1.811 25.891 3.627 1 97.81 81 TRP B O 1
ATOM 2127 N N . ALA B 1 82 ? 2.41 27.906 2.984 1 97.94 82 ALA B N 1
ATOM 2128 C CA . ALA B 1 82 ? 2.619 27.5 1.6 1 97.94 82 ALA B CA 1
ATOM 2129 C C . ALA B 1 82 ? 3.721 26.453 1.501 1 97.94 82 ALA B C 1
ATOM 2131 O O . ALA B 1 82 ? 3.588 25.469 0.764 1 97.94 82 ALA B O 1
ATOM 2132 N N . GLN B 1 83 ? 4.75 26.672 2.268 1 97.56 83 GLN B N 1
ATOM 2133 C CA . GLN B 1 83 ? 5.859 25.719 2.281 1 97.56 83 GLN B CA 1
ATOM 2134 C C . GLN B 1 83 ? 5.438 24.375 2.867 1 97.56 83 GLN B C 1
ATOM 2136 O O . GLN B 1 83 ? 5.738 23.328 2.303 1 97.56 83 GLN B O 1
ATOM 2141 N N . LEU B 1 84 ? 4.734 24.453 4.008 1 97.81 84 LEU B N 1
ATOM 2142 C CA . LEU B 1 84 ? 4.242 23.219 4.633 1 97.81 84 LEU B CA 1
ATOM 2143 C C . LEU B 1 84 ? 3.346 22.453 3.674 1 97.81 84 LEU B C 1
ATOM 2145 O O . LEU B 1 84 ? 3.512 21.234 3.504 1 97.81 84 LEU B O 1
ATOM 2149 N N . GLN B 1 85 ? 2.416 23.125 3.061 1 98.12 85 GLN B N 1
ATOM 2150 C CA . GLN B 1 85 ? 1.487 22.516 2.121 1 98.12 85 GLN B CA 1
ATOM 2151 C C . GLN B 1 85 ? 2.234 21.828 0.976 1 98.12 85 GLN B C 1
ATOM 2153 O O . GLN B 1 85 ? 1.91 20.703 0.6 1 98.12 85 GLN B O 1
ATOM 2158 N N . GLN B 1 86 ? 3.199 22.469 0.437 1 97.06 86 GLN B N 1
ATOM 2159 C CA . GLN B 1 86 ? 3.961 21.938 -0.688 1 97.06 86 GLN B CA 1
ATOM 2160 C C . GLN B 1 86 ? 4.766 20.719 -0.277 1 97.06 86 GLN B C 1
ATOM 2162 O O . GLN B 1 86 ? 4.762 19.703 -0.976 1 97.06 86 GLN B O 1
ATOM 2167 N N . ASP B 1 87 ? 5.43 20.797 0.857 1 95.69 87 ASP B N 1
ATOM 2168 C CA . ASP B 1 87 ? 6.266 19.688 1.328 1 95.69 87 ASP B CA 1
ATOM 2169 C C . ASP B 1 87 ? 5.43 18.438 1.579 1 95.69 87 ASP B C 1
ATOM 2171 O O . ASP B 1 87 ? 5.793 17.344 1.139 1 95.69 87 ASP B O 1
ATOM 2175 N N . VAL B 1 88 ? 4.355 18.656 2.273 1 97.19 88 VAL B N 1
ATOM 2176 C CA . VAL B 1 88 ? 3.506 17.531 2.627 1 97.19 88 VAL B CA 1
ATOM 2177 C C . VAL B 1 88 ? 2.85 16.953 1.371 1 97.19 88 VAL B C 1
ATOM 2179 O O . VAL B 1 88 ? 2.744 15.742 1.214 1 97.19 88 VAL B O 1
ATOM 2182 N N . PHE B 1 89 ? 2.479 17.828 0.506 1 96.62 89 PHE B N 1
ATOM 2183 C CA . PHE B 1 89 ? 1.815 17.422 -0.726 1 96.62 89 PHE B CA 1
ATOM 2184 C C . PHE B 1 89 ? 2.742 16.562 -1.578 1 96.62 89 PHE B C 1
ATOM 2186 O O . PHE B 1 89 ? 2.332 15.516 -2.094 1 96.62 89 PHE B O 1
ATOM 2193 N N . VAL B 1 90 ? 3.939 16.922 -1.754 1 95.56 90 VAL B N 1
ATOM 2194 C CA . VAL B 1 90 ? 4.914 16.203 -2.574 1 95.56 90 VAL B CA 1
ATOM 2195 C C . VAL B 1 90 ? 5.113 14.789 -2.029 1 95.56 90 VAL B C 1
ATOM 2197 O O . VAL B 1 90 ? 5.09 13.82 -2.787 1 95.56 90 VAL B O 1
ATOM 2200 N N . TRP B 1 91 ? 5.203 14.734 -0.758 1 95.06 91 TRP B N 1
ATOM 2201 C CA . TRP B 1 91 ? 5.41 13.438 -0.113 1 95.06 91 TRP B CA 1
ATOM 2202 C C . TRP B 1 91 ? 4.164 12.562 -0.235 1 95.06 91 TRP B C 1
ATOM 2204 O O . TRP B 1 91 ? 4.254 11.398 -0.63 1 95.06 91 TRP B O 1
ATOM 2214 N N . GLU B 1 92 ? 3.041 13.133 0.052 1 97.25 92 GLU B N 1
ATOM 2215 C CA . GLU B 1 92 ? 1.815 12.344 0.109 1 97.25 92 GLU B CA 1
ATOM 2216 C C . GLU B 1 92 ? 1.36 11.93 -1.287 1 97.25 92 GLU B C 1
ATOM 2218 O O . GLU B 1 92 ? 0.807 10.844 -1.468 1 97.25 92 GLU B O 1
ATOM 2223 N N . GLN B 1 93 ? 1.602 12.703 -2.234 1 96.12 93 GLN B N 1
ATOM 2224 C CA . GLN B 1 93 ? 1.216 12.383 -3.604 1 96.12 93 GLN B CA 1
ATOM 2225 C C . GLN B 1 93 ? 2.01 11.188 -4.129 1 96.12 93 GLN B C 1
ATOM 2227 O O . GLN B 1 93 ? 1.515 10.422 -4.961 1 96.12 93 GLN B O 1
ATOM 2232 N N . LYS B 1 94 ? 3.139 11.031 -3.613 1 95.44 94 LYS B N 1
ATOM 2233 C CA . LYS B 1 94 ? 4.02 9.961 -4.062 1 95.44 94 LYS B CA 1
ATOM 2234 C C . LYS B 1 94 ? 3.633 8.625 -3.43 1 95.44 94 LYS B C 1
ATOM 2236 O O . LYS B 1 94 ? 3.754 7.574 -4.062 1 95.44 94 LYS B O 1
ATOM 2241 N N . LEU B 1 95 ? 3.113 8.68 -2.227 1 96.81 95 LEU B N 1
ATOM 2242 C CA . LEU B 1 95 ? 3.02 7.418 -1.503 1 96.81 95 LEU B CA 1
ATOM 2243 C C . LEU B 1 95 ? 1.65 7.27 -0.848 1 96.81 95 LEU B C 1
ATOM 2245 O O . LEU B 1 95 ? 0.836 6.449 -1.279 1 96.81 95 LEU B O 1
ATOM 2249 N N . LEU B 1 96 ? 1.25 8.195 0.012 1 97.69 96 LEU B N 1
ATOM 2250 C CA . LEU B 1 96 ? 0.074 8.031 0.86 1 97.69 96 LEU B CA 1
ATOM 2251 C C . LEU B 1 96 ? -1.203 8.055 0.028 1 97.69 96 LEU B C 1
ATOM 2253 O O . LEU B 1 96 ? -2.064 7.188 0.175 1 97.69 96 LEU B O 1
ATOM 2257 N N . LEU B 1 97 ? -1.306 9 -0.843 1 96.5 97 LEU B N 1
ATOM 2258 C CA . LEU B 1 97 ? -2.557 9.18 -1.57 1 96.5 97 LEU B CA 1
ATOM 2259 C C . LEU B 1 97 ? -2.799 8.016 -2.527 1 96.5 97 LEU B C 1
ATOM 2261 O O . LEU B 1 97 ? -3.881 7.426 -2.533 1 96.5 97 LEU B O 1
ATOM 2265 N N . PRO B 1 98 ? -1.822 7.602 -3.301 1 97.25 98 PRO B N 1
ATOM 2266 C CA . PRO B 1 98 ? -2.043 6.418 -4.133 1 97.25 98 PRO B CA 1
ATOM 2267 C C . PRO B 1 98 ? -2.326 5.164 -3.309 1 97.25 98 PRO B C 1
ATOM 2269 O O . PRO B 1 98 ? -3.135 4.324 -3.713 1 97.25 98 PRO B O 1
ATOM 2272 N N . TYR B 1 99 ? -1.715 5.074 -2.18 1 98.12 99 TYR B N 1
ATOM 2273 C CA . TYR B 1 99 ? -1.963 3.914 -1.33 1 98.12 99 TYR B CA 1
ATOM 2274 C C . TYR B 1 99 ? -3.395 3.922 -0.804 1 98.12 99 TYR B C 1
ATOM 2276 O O . TYR B 1 99 ? -4.039 2.873 -0.726 1 98.12 99 TYR B O 1
ATOM 2284 N N . ARG B 1 100 ? -3.838 5.047 -0.408 1 96.56 100 ARG B N 1
ATOM 2285 C CA . ARG B 1 100 ? -5.211 5.16 0.071 1 96.56 100 ARG B CA 1
ATOM 2286 C C . ARG B 1 100 ? -6.199 4.68 -0.986 1 96.56 100 ARG B C 1
ATOM 2288 O O . ARG B 1 100 ? -7.156 3.969 -0.671 1 96.56 100 ARG B O 1
ATOM 2295 N N . LYS B 1 101 ? -5.953 5.027 -2.186 1 96.12 101 LYS B N 1
ATOM 2296 C CA . LYS B 1 101 ? -6.805 4.574 -3.283 1 96.12 101 LYS B CA 1
ATOM 2297 C C . LYS B 1 101 ? -6.758 3.055 -3.424 1 96.12 101 LYS B C 1
ATOM 2299 O O . LYS B 1 101 ? -7.793 2.412 -3.615 1 96.12 101 LYS B O 1
ATOM 2304 N N . LEU B 1 102 ? -5.617 2.523 -3.35 1 97.12 102 LEU B N 1
ATOM 2305 C CA . LEU B 1 102 ? -5.434 1.08 -3.459 1 97.12 102 LEU B CA 1
ATOM 2306 C C . LEU B 1 102 ? -6.137 0.354 -2.316 1 97.12 102 LEU B C 1
ATOM 2308 O O . LEU B 1 102 ? -6.781 -0.673 -2.531 1 97.12 102 LEU B O 1
ATOM 2312 N N . ARG B 1 103 ? -5.934 0.915 -1.139 1 97.88 103 ARG B N 1
ATOM 2313 C CA . ARG B 1 103 ? -6.578 0.322 0.029 1 97.88 103 ARG B CA 1
ATOM 2314 C C . ARG B 1 103 ? -8.094 0.241 -0.163 1 97.88 103 ARG B C 1
ATOM 2316 O O . ARG B 1 103 ? -8.703 -0.787 0.13 1 97.88 103 ARG B O 1
ATOM 2323 N N . ARG B 1 104 ? -8.664 1.205 -0.717 1 96.5 104 ARG B N 1
ATOM 2324 C CA . ARG B 1 104 ? -10.109 1.22 -0.939 1 96.5 104 ARG B CA 1
ATOM 2325 C C . ARG B 1 104 ? -10.516 0.171 -1.969 1 96.5 104 ARG B C 1
ATOM 2327 O O . ARG B 1 104 ? -11.562 -0.467 -1.834 1 96.5 104 ARG B O 1
ATOM 2334 N N . LEU B 1 105 ? -9.695 -0.003 -2.932 1 95.06 105 LEU B N 1
ATOM 2335 C CA . LEU B 1 105 ? -9.961 -0.998 -3.965 1 95.06 105 LEU B CA 1
ATOM 2336 C C . LEU B 1 105 ? -9.922 -2.408 -3.387 1 95.06 105 LEU B C 1
ATOM 2338 O O . LEU B 1 105 ? -10.625 -3.301 -3.861 1 95.06 105 LEU B O 1
ATOM 2342 N N . GLY B 1 106 ? -9.102 -2.561 -2.342 1 95.88 106 GLY B N 1
ATOM 2343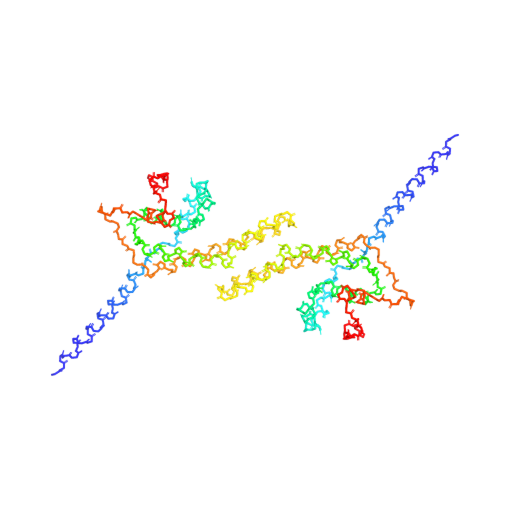 C CA . GLY B 1 106 ? -8.898 -3.879 -1.763 1 95.88 106 GLY B CA 1
ATOM 2344 C C . GLY B 1 106 ? -10.008 -4.301 -0.819 1 95.88 106 GLY B C 1
ATOM 2345 O O . GLY B 1 106 ? -10.078 -5.465 -0.424 1 95.88 106 GLY B O 1
ATOM 2346 N N . LYS B 1 107 ? -10.961 -3.398 -0.545 1 95.56 107 LYS B N 1
ATOM 2347 C CA . LYS B 1 107 ? -11.961 -3.646 0.484 1 95.56 107 LYS B CA 1
ATOM 2348 C C . LYS B 1 107 ? -12.828 -4.855 0.129 1 95.56 107 LYS B C 1
ATOM 2350 O O . LYS B 1 107 ? -13.164 -5.66 0.998 1 95.56 107 LYS B O 1
ATOM 2355 N N . THR B 1 108 ? -13.102 -5.105 -1.122 1 93.94 108 THR B N 1
ATOM 2356 C CA . THR B 1 108 ? -14.023 -6.152 -1.531 1 93.94 108 THR B CA 1
ATOM 2357 C C . THR B 1 108 ? -13.289 -7.469 -1.753 1 93.94 108 THR B C 1
ATOM 2359 O O . THR B 1 108 ? -13.906 -8.539 -1.766 1 93.94 108 THR B O 1
ATOM 2362 N N . SER B 1 109 ? -12.055 -7.457 -1.896 1 94.06 109 SER B N 1
ATOM 2363 C CA . SER B 1 109 ? -11.328 -8.672 -2.264 1 94.06 109 SER B CA 1
ATOM 2364 C C . SER B 1 109 ? -10.547 -9.227 -1.078 1 94.06 109 SER B C 1
ATOM 2366 O O . SER B 1 109 ? -10.016 -10.336 -1.144 1 94.06 109 SER B O 1
ATOM 2368 N N . LEU B 1 110 ? -10.445 -8.523 -0.038 1 96.38 110 LEU B N 1
ATOM 2369 C CA . LEU B 1 110 ? -9.695 -8.938 1.142 1 96.38 110 LEU B CA 1
ATOM 2370 C C . LEU B 1 110 ? -10.633 -9.234 2.305 1 96.38 110 LEU B C 1
ATOM 2372 O O . LEU B 1 110 ? -11.695 -8.625 2.426 1 96.38 110 LEU B O 1
ATOM 2376 N N . ASN B 1 111 ? -10.25 -10.195 3.057 1 96.19 111 ASN B N 1
ATOM 2377 C CA . ASN B 1 111 ? -11.023 -10.438 4.266 1 96.19 111 ASN B CA 1
ATOM 2378 C C . ASN B 1 111 ? -10.719 -9.406 5.348 1 96.19 111 ASN B C 1
ATOM 2380 O O . ASN B 1 111 ? -9.859 -8.539 5.16 1 96.19 111 ASN B O 1
ATOM 2384 N N . LYS B 1 112 ? -11.359 -9.484 6.469 1 97.06 112 LYS B N 1
ATOM 2385 C CA . LYS B 1 112 ? -11.281 -8.469 7.516 1 97.06 112 LYS B CA 1
ATOM 2386 C C . LYS B 1 112 ? -9.852 -8.328 8.039 1 97.06 112 LYS B C 1
ATOM 2388 O O . LYS B 1 112 ? -9.344 -7.215 8.188 1 97.06 112 LYS B O 1
ATOM 2393 N N . GLU B 1 113 ? -9.227 -9.406 8.305 1 97.38 113 GLU B N 1
ATOM 2394 C CA . GLU B 1 113 ? -7.875 -9.391 8.859 1 97.38 113 GLU B CA 1
ATOM 2395 C C . GLU B 1 113 ? -6.875 -8.82 7.859 1 97.38 113 GLU B C 1
ATOM 2397 O O . GLU B 1 113 ? -5.984 -8.055 8.234 1 97.38 113 GLU B O 1
ATOM 2402 N N . GLU B 1 114 ? -7.02 -9.195 6.617 1 96.88 114 GLU B N 1
ATOM 2403 C CA . GLU B 1 114 ? -6.156 -8.695 5.551 1 96.88 114 GLU B CA 1
ATOM 2404 C C . GLU B 1 114 ? -6.34 -7.199 5.352 1 96.88 114 GLU B C 1
ATOM 2406 O O . GLU B 1 114 ? -5.359 -6.457 5.246 1 96.88 114 GLU B O 1
ATOM 2411 N N . TYR B 1 115 ? -7.598 -6.816 5.387 1 98.06 115 TYR B N 1
ATOM 2412 C CA . TYR B 1 115 ? -7.883 -5.398 5.188 1 98.06 115 TYR B CA 1
ATOM 2413 C C . TYR B 1 115 ? -7.367 -4.57 6.355 1 98.06 115 TYR B C 1
ATOM 2415 O O . TYR B 1 115 ? -6.914 -3.439 6.172 1 98.06 115 TYR B O 1
ATOM 2423 N N . GLN B 1 116 ? -7.367 -5.176 7.535 1 98 116 GLN B N 1
ATOM 2424 C CA . GLN B 1 116 ? -6.832 -4.492 8.711 1 98 116 GLN B CA 1
ATOM 2425 C C . GLN B 1 116 ? -5.34 -4.215 8.555 1 98 116 GLN B C 1
ATOM 2427 O O . GLN B 1 116 ? -4.844 -3.189 9.023 1 98 116 GLN B O 1
ATOM 2432 N N . GLN B 1 117 ? -4.66 -5.043 7.918 1 97.88 117 GLN B N 1
ATOM 2433 C CA . GLN B 1 117 ? -3.242 -4.816 7.66 1 97.88 117 GLN B CA 1
ATOM 2434 C C . GLN B 1 117 ? -3.037 -3.635 6.715 1 97.88 117 GLN B C 1
ATOM 2436 O O . GLN B 1 117 ? -2.094 -2.859 6.879 1 97.88 117 GLN B O 1
ATOM 2441 N N . MET B 1 118 ? -3.934 -3.584 5.781 1 98.38 118 MET B N 1
ATOM 2442 C CA . MET B 1 118 ? -3.859 -2.438 4.879 1 98.38 118 MET B CA 1
ATOM 2443 C C . MET B 1 118 ? -4.137 -1.139 5.625 1 98.38 118 MET B C 1
ATOM 2445 O O . MET B 1 118 ? -3.459 -0.134 5.41 1 98.38 118 MET B O 1
ATOM 2449 N N . LEU B 1 119 ? -5.121 -1.185 6.508 1 97.88 119 LEU B N 1
ATOM 2450 C CA . LEU B 1 119 ? -5.449 -0.012 7.309 1 97.88 119 LEU B CA 1
ATOM 2451 C C . LEU B 1 119 ? -4.277 0.384 8.203 1 97.88 119 LEU B C 1
ATOM 2453 O O . LEU B 1 119 ? -3.973 1.57 8.344 1 97.88 119 LEU B O 1
ATOM 2457 N N . SER B 1 120 ? -3.658 -0.577 8.75 1 98.25 120 SER B N 1
ATOM 2458 C CA . SER B 1 120 ? -2.518 -0.33 9.625 1 98.25 120 SER B CA 1
ATOM 2459 C C . SER B 1 120 ? -1.387 0.37 8.883 1 98.25 120 SER B C 1
ATOM 2461 O O . SER B 1 120 ? -0.751 1.28 9.414 1 98.25 120 SER B O 1
ATOM 2463 N N . LEU B 1 121 ? -1.153 -0.027 7.703 1 98.56 121 LEU B N 1
ATOM 2464 C CA . LEU B 1 121 ? -0.111 0.616 6.91 1 98.56 121 LEU B CA 1
ATOM 2465 C C . LEU B 1 121 ? -0.499 2.049 6.562 1 98.56 121 LEU B C 1
ATOM 2467 O O . LEU B 1 121 ? 0.348 2.945 6.574 1 98.56 121 LEU B O 1
ATOM 2471 N N . GLU B 1 122 ? -1.79 2.283 6.219 1 97.75 122 GLU B N 1
ATOM 2472 C CA . GLU B 1 122 ? -2.273 3.631 5.934 1 97.75 122 GLU B CA 1
ATOM 2473 C C . GLU B 1 122 ? -2.018 4.57 7.109 1 97.75 122 GLU B C 1
ATOM 2475 O O . GLU B 1 122 ? -1.54 5.691 6.922 1 97.75 122 GLU B O 1
ATOM 2480 N N . LEU B 1 123 ? -2.242 4.02 8.258 1 96.88 123 LEU B N 1
ATOM 2481 C CA . LEU B 1 123 ? -2.029 4.801 9.469 1 96.88 123 LEU B CA 1
ATOM 2482 C C . LEU B 1 123 ? -0.549 5.109 9.664 1 96.88 123 LEU B C 1
ATOM 2484 O O . LEU B 1 123 ? -0.189 6.223 10.055 1 96.88 123 LEU B O 1
ATOM 2488 N N . MET B 1 124 ? 0.233 4.184 9.438 1 97.88 124 MET B N 1
ATOM 2489 C CA . MET B 1 124 ? 1.675 4.395 9.539 1 97.88 124 MET B CA 1
ATOM 2490 C C . MET B 1 124 ? 2.133 5.496 8.586 1 97.88 124 MET B C 1
ATOM 2492 O O . MET B 1 124 ? 2.906 6.371 8.977 1 97.88 124 MET B O 1
ATOM 2496 N N . LEU B 1 125 ? 1.636 5.508 7.402 1 97.94 125 LEU B N 1
ATOM 2497 C CA . LEU B 1 125 ? 1.989 6.527 6.418 1 97.94 125 LEU B CA 1
ATOM 2498 C C . LEU B 1 125 ? 1.484 7.898 6.852 1 97.94 125 LEU B C 1
ATOM 2500 O O . LEU B 1 125 ? 2.164 8.906 6.648 1 97.94 125 LEU B O 1
ATOM 2504 N N . GLU B 1 126 ? 0.299 7.938 7.48 1 96.5 126 GLU B N 1
ATOM 2505 C CA . GLU B 1 126 ? -0.246 9.188 8.008 1 96.5 126 GLU B CA 1
ATOM 2506 C C . GLU B 1 126 ? 0.633 9.742 9.125 1 96.5 126 GLU B C 1
ATOM 2508 O O . GLU B 1 126 ? 0.869 10.953 9.195 1 96.5 126 GLU B O 1
ATOM 2513 N N . ARG B 1 127 ? 1.125 8.867 9.953 1 96.12 127 ARG B N 1
ATOM 2514 C CA . ARG B 1 127 ? 2.021 9.281 11.023 1 96.12 127 ARG B CA 1
ATOM 2515 C C . ARG B 1 127 ? 3.33 9.828 10.469 1 96.12 127 ARG B C 1
ATOM 2517 O O . ARG B 1 127 ? 3.918 10.75 11.047 1 96.12 127 ARG B O 1
ATOM 2524 N N . LYS B 1 128 ? 3.697 9.297 9.422 1 96.44 128 LYS B N 1
ATOM 2525 C CA . LYS B 1 128 ? 4.895 9.82 8.766 1 96.44 128 LYS B CA 1
ATOM 2526 C C . LYS B 1 128 ? 4.676 11.242 8.273 1 96.44 128 LYS B C 1
ATOM 2528 O O . LYS B 1 128 ? 5.551 12.102 8.422 1 96.44 128 LYS B O 1
ATOM 2533 N N . SER B 1 129 ? 3.521 11.492 7.68 1 96.75 129 SER B N 1
ATOM 2534 C CA . SER B 1 129 ? 3.168 12.852 7.285 1 96.75 129 SER B CA 1
ATOM 2535 C C . SER B 1 129 ? 3.213 13.805 8.477 1 96.75 129 SER B C 1
ATOM 2537 O O . SER B 1 129 ? 3.777 14.898 8.383 1 96.75 129 SER B O 1
ATOM 2539 N N . GLN B 1 130 ? 2.727 13.336 9.562 1 95.88 130 GLN B N 1
ATOM 2540 C CA . GLN B 1 130 ? 2.691 14.133 10.789 1 95.88 130 GLN B CA 1
ATOM 2541 C C . GLN B 1 130 ? 4.102 14.438 11.289 1 95.88 130 GLN B C 1
ATOM 2543 O O . GLN B 1 130 ? 4.398 15.57 11.672 1 95.88 130 GLN B O 1
ATOM 2548 N N . ALA B 1 131 ? 4.895 13.43 11.211 1 94.62 131 ALA B N 1
ATOM 2549 C CA . ALA B 1 131 ? 6.281 13.602 11.641 1 94.62 131 ALA B CA 1
ATOM 2550 C C . ALA B 1 131 ? 7.012 14.586 10.734 1 94.62 131 ALA B C 1
ATOM 2552 O O . ALA B 1 131 ? 7.809 15.398 11.211 1 94.62 131 ALA B O 1
ATOM 2553 N N . MET B 1 132 ? 6.723 14.508 9.523 1 94.5 132 MET B N 1
ATOM 2554 C CA . MET B 1 132 ? 7.34 15.414 8.562 1 94.5 132 MET B CA 1
ATOM 2555 C C . MET B 1 132 ? 6.926 16.859 8.836 1 94.5 132 MET B C 1
ATOM 2557 O O . MET B 1 132 ? 7.754 17.766 8.766 1 94.5 132 MET B O 1
ATOM 2561 N N . ILE B 1 133 ? 5.719 17.047 9.125 1 96.5 133 ILE B N 1
ATOM 2562 C CA . ILE B 1 133 ? 5.199 18.375 9.445 1 96.5 133 ILE B CA 1
ATOM 2563 C C . ILE B 1 133 ? 5.898 18.922 10.695 1 96.5 133 ILE B C 1
ATOM 2565 O O . ILE B 1 133 ? 6.359 20.062 10.711 1 96.5 133 ILE B O 1
ATOM 2569 N N . LEU B 1 134 ? 6.02 18.078 11.703 1 93.88 134 LEU B N 1
ATOM 2570 C CA . LEU B 1 134 ? 6.668 18.484 12.953 1 93.88 134 LEU B CA 1
ATOM 2571 C C . LEU B 1 134 ? 8.125 18.875 12.703 1 93.88 134 LEU B C 1
ATOM 2573 O O . LEU B 1 134 ? 8.609 19.859 13.258 1 93.88 134 LEU B O 1
ATOM 2577 N N . ASN B 1 135 ? 8.727 18.078 11.906 1 92.88 135 ASN B N 1
ATOM 2578 C CA . ASN B 1 135 ? 10.117 18.375 11.578 1 92.88 135 ASN B CA 1
ATOM 2579 C C . ASN B 1 135 ? 10.25 19.719 10.859 1 92.88 135 ASN B C 1
ATOM 2581 O O . ASN B 1 135 ? 11.172 20.484 11.148 1 92.88 135 ASN B O 1
ATOM 2585 N N . ALA B 1 136 ? 9.398 19.953 9.945 1 93.62 136 ALA B N 1
ATOM 2586 C CA . ALA B 1 136 ? 9.414 21.219 9.219 1 93.62 136 ALA B CA 1
ATOM 2587 C C . ALA B 1 136 ? 9.172 22.391 10.156 1 93.62 136 ALA B C 1
ATOM 2589 O O . ALA B 1 136 ? 9.797 23.453 10.016 1 93.62 136 ALA B O 1
ATOM 2590 N N . LEU B 1 137 ? 8.312 22.219 11.109 1 93.31 137 LEU B N 1
ATOM 2591 C CA . LEU B 1 137 ? 7.945 23.281 12.055 1 93.31 137 LEU B CA 1
ATOM 2592 C C . LEU B 1 137 ? 9.148 23.672 12.906 1 93.31 137 LEU B C 1
ATOM 2594 O O . LEU B 1 137 ? 9.227 24.812 13.375 1 93.31 137 LEU B O 1
ATOM 2598 N N . GLU B 1 138 ? 10.023 22.766 13.062 1 88.69 138 GLU B N 1
ATOM 2599 C CA . GLU B 1 138 ? 11.195 23.031 13.891 1 88.69 138 GLU B CA 1
ATOM 2600 C C . GLU B 1 138 ? 12.031 24.188 13.32 1 88.69 138 GLU B C 1
ATOM 2602 O O . GLU B 1 138 ? 12.672 24.922 14.07 1 88.69 138 GLU B O 1
ATOM 2607 N N . SER B 1 139 ? 11.945 24.344 12.062 1 88.62 139 SER B N 1
ATOM 2608 C CA . SER B 1 139 ? 12.758 25.375 11.422 1 88.62 139 SER B CA 1
ATOM 2609 C C . SER B 1 139 ? 11.945 26.641 11.18 1 88.62 139 SER B C 1
ATOM 2611 O O . SER B 1 139 ? 12.469 27.609 10.633 1 88.62 139 SER B O 1
ATOM 2613 N N . MET B 1 140 ? 10.711 26.562 11.547 1 92 140 MET B N 1
ATOM 2614 C CA . MET B 1 140 ? 9.836 27.703 11.297 1 92 140 MET B CA 1
ATOM 2615 C C . MET B 1 140 ? 9.602 28.5 12.578 1 92 140 MET B C 1
ATOM 2617 O O . MET B 1 140 ? 9.32 27.938 13.633 1 92 140 MET B O 1
ATOM 2621 N N . GLN B 1 141 ? 9.859 29.812 12.523 1 84.06 141 GLN B N 1
ATOM 2622 C CA . GLN B 1 141 ? 9.648 30.672 13.68 1 84.06 141 GLN B CA 1
ATOM 2623 C C . GLN B 1 141 ? 8.164 30.906 13.922 1 84.06 141 GLN B C 1
ATOM 2625 O O . GLN B 1 141 ? 7.461 31.422 13.047 1 84.06 141 GLN B O 1
ATOM 2630 N N . LEU B 1 142 ? 7.742 30.422 15.07 1 88.12 142 LEU B N 1
ATOM 2631 C CA . LEU B 1 142 ? 6.375 30.703 15.492 1 88.12 142 LEU B CA 1
ATOM 2632 C C . LEU B 1 142 ? 6.285 32.062 16.156 1 88.12 142 LEU B C 1
ATOM 2634 O O . LEU B 1 142 ? 7.109 32.406 17.016 1 88.12 142 LEU B O 1
ATOM 2638 N N . GLU B 1 143 ? 5.41 32.812 15.633 1 85.5 143 GLU B N 1
ATOM 2639 C CA . GLU B 1 143 ? 5.199 34.156 16.219 1 85.5 143 GLU B CA 1
ATOM 2640 C C . GLU B 1 143 ? 4.004 34.125 17.172 1 85.5 143 GLU B C 1
ATOM 2642 O O . GLU B 1 143 ? 3.004 33.469 16.922 1 85.5 143 GLU B O 1
ATOM 2647 N N . GLN B 1 144 ? 4.234 34.875 18.203 1 82.69 144 GLN B N 1
ATOM 2648 C CA . GLN B 1 144 ? 3.084 35.062 19.078 1 82.69 144 GLN B CA 1
ATOM 2649 C C . GLN B 1 144 ? 2.045 35.969 18.422 1 82.69 144 GLN B C 1
ATOM 2651 O O . GLN B 1 144 ? 2.395 37 17.828 1 82.69 144 GLN B O 1
ATOM 2656 N N . GLN B 1 145 ? 0.854 35.469 18.453 1 78.94 145 GLN B N 1
ATOM 2657 C CA . GLN B 1 145 ? -0.217 36.281 17.875 1 78.94 145 GLN B CA 1
ATOM 2658 C C . GLN B 1 145 ? -0.474 37.531 18.703 1 78.94 145 GLN B C 1
ATOM 2660 O O . GLN B 1 145 ? -0.491 37.5 19.922 1 78.94 145 GLN B O 1
ATOM 2665 N N . THR B 1 146 ? -0.424 38.625 17.969 1 74.5 146 THR B N 1
ATOM 2666 C CA . THR B 1 146 ? -0.755 39.875 18.625 1 74.5 146 THR B CA 1
ATOM 2667 C C . THR B 1 146 ? -2.162 40.344 18.25 1 74.5 146 THR B C 1
ATOM 2669 O O . THR B 1 146 ? -2.764 39.812 17.312 1 74.5 146 THR B O 1
ATOM 2672 N N . SER B 1 147 ? -2.707 41.188 19.047 1 66.62 147 SER B N 1
ATOM 2673 C CA . SER B 1 147 ? -4.055 41.688 18.828 1 66.62 147 SER B CA 1
ATOM 2674 C C . SER B 1 147 ? -4.184 42.375 17.469 1 66.62 147 SER B C 1
ATOM 2676 O O . SER B 1 147 ? -5.293 42.531 16.953 1 66.62 147 SER B O 1
ATOM 2678 N N . THR B 1 148 ? -3.096 42.688 16.906 1 64.25 148 THR B N 1
ATOM 2679 C CA . THR B 1 148 ? -3.131 43.438 15.648 1 64.25 148 THR B CA 1
ATOM 2680 C C . THR B 1 148 ? -3.094 42.469 14.461 1 64.25 148 THR B C 1
ATOM 2682 O O . THR B 1 148 ? -3.283 42.906 13.312 1 64.25 148 THR B O 1
ATOM 2685 N N . ASP B 1 149 ? -2.875 41.312 14.875 1 66.38 149 ASP B N 1
ATOM 2686 C CA . ASP B 1 149 ? -2.752 40.375 13.766 1 66.38 149 ASP B CA 1
ATOM 2687 C C . ASP B 1 149 ? -4.105 40.125 13.102 1 66.38 149 ASP B C 1
ATOM 2689 O O . ASP B 1 149 ? -5.098 39.844 13.781 1 66.38 149 ASP B O 1
ATOM 2693 N N . THR B 1 150 ? -4.109 40.344 11.852 1 65.44 150 THR B N 1
ATOM 2694 C CA . THR B 1 150 ? -5.371 40.312 11.117 1 65.44 150 THR B CA 1
ATOM 2695 C C . THR B 1 150 ? -5.715 38.906 10.664 1 65.44 150 THR B C 1
ATOM 2697 O O . THR B 1 150 ? -6.887 38.594 10.461 1 65.44 150 THR B O 1
ATOM 2700 N N . ARG B 1 151 ? -4.664 38.156 10.523 1 86.44 151 ARG B N 1
ATOM 2701 C CA . ARG B 1 151 ? -5.023 36.844 10.008 1 86.44 151 ARG B CA 1
ATOM 2702 C C . ARG B 1 151 ? -4.445 35.719 10.883 1 86.44 151 ARG B C 1
ATOM 2704 O O . ARG B 1 151 ? -3.27 35.781 11.25 1 86.44 151 ARG B O 1
ATOM 2711 N N . ASP B 1 152 ? -5.27 34.844 11.266 1 93.31 152 ASP B N 1
ATOM 2712 C CA . ASP B 1 152 ? -4.863 33.688 12.047 1 93.31 152 ASP B CA 1
ATOM 2713 C C . ASP B 1 152 ? -4.414 32.531 11.133 1 93.31 152 ASP B C 1
ATOM 2715 O O . ASP B 1 152 ? -4.367 32.688 9.914 1 93.31 152 ASP B O 1
ATOM 2719 N N . ASN B 1 153 ? -4.02 31.422 11.734 1 96.69 153 ASN B N 1
ATOM 2720 C CA . ASN B 1 153 ? -3.486 30.281 10.984 1 96.69 153 ASN B CA 1
ATOM 2721 C C . ASN B 1 153 ? -4.547 29.672 10.07 1 96.69 153 ASN B C 1
ATOM 2723 O O . ASN B 1 153 ? -4.27 29.344 8.914 1 96.69 153 ASN B O 1
ATOM 2727 N N . LEU B 1 154 ? -5.738 29.516 10.602 1 97.12 154 LEU B N 1
ATOM 2728 C CA . LEU B 1 154 ? -6.828 28.938 9.812 1 97.12 154 LEU B CA 1
ATOM 2729 C C . LEU B 1 154 ? -7.074 29.766 8.555 1 97.12 154 LEU B C 1
ATOM 2731 O O . LEU B 1 154 ? -7.215 29.203 7.461 1 97.12 154 LEU B O 1
ATOM 2735 N N . SER B 1 155 ? -7.125 31.062 8.727 1 96.31 155 SER B N 1
ATOM 2736 C CA . SER B 1 155 ? -7.312 31.969 7.586 1 96.31 155 SER B CA 1
ATOM 2737 C C . SER B 1 155 ? -6.172 31.828 6.582 1 96.31 155 SER B C 1
ATOM 2739 O O . SER B 1 155 ? -6.406 31.781 5.375 1 96.31 155 SER B O 1
ATOM 2741 N N . HIS B 1 156 ? -4.965 31.797 7.082 1 96.69 156 HIS B N 1
ATOM 2742 C CA . HIS B 1 156 ? -3.814 31.641 6.199 1 96.69 156 HIS B CA 1
ATOM 2743 C C . HIS B 1 156 ? -3.9 30.344 5.402 1 96.69 156 HIS B C 1
ATOM 2745 O O . HIS B 1 156 ? -3.76 30.359 4.176 1 96.69 156 HIS B O 1
ATOM 2751 N N . TYR B 1 157 ? -4.211 29.25 6.125 1 98.12 157 TYR B N 1
ATOM 2752 C CA . TYR B 1 157 ? -4.211 27.953 5.449 1 98.12 157 TYR B CA 1
ATOM 2753 C C . TYR B 1 157 ? -5.332 27.891 4.418 1 98.12 157 TYR B C 1
ATOM 2755 O O . TYR B 1 157 ? -5.113 27.453 3.283 1 98.12 157 TYR B O 1
ATOM 2763 N N . LEU B 1 158 ? -6.508 28.344 4.797 1 97.88 158 LEU B N 1
ATOM 2764 C CA . LEU B 1 158 ? -7.656 28.281 3.898 1 97.88 158 LEU B CA 1
ATOM 2765 C C . LEU B 1 158 ? -7.43 29.172 2.682 1 97.88 158 LEU B C 1
ATOM 2767 O O . LEU B 1 158 ? -7.887 28.859 1.58 1 97.88 158 LEU B O 1
ATOM 2771 N N . SER B 1 159 ? -6.703 30.25 2.834 1 97.44 159 SER B N 1
ATOM 2772 C CA . SER B 1 159 ? -6.477 31.172 1.735 1 97.44 159 SER B CA 1
ATOM 2773 C C . SER B 1 159 ? -5.652 30.531 0.625 1 97.44 159 SER B C 1
ATOM 2775 O O . SER B 1 159 ? -5.73 30.953 -0.533 1 97.44 159 SER B O 1
ATOM 2777 N N . LEU B 1 160 ? -4.836 29.531 0.991 1 97.88 160 LEU B N 1
ATOM 2778 C CA . LEU B 1 160 ? -4.066 28.812 -0.017 1 97.88 160 LEU B CA 1
ATOM 2779 C C . LEU B 1 160 ? -4.992 28.141 -1.029 1 97.88 160 LEU B C 1
ATOM 2781 O O . LEU B 1 160 ? -4.566 27.812 -2.137 1 97.88 160 LEU B O 1
ATOM 2785 N N . PHE B 1 161 ? -6.227 27.953 -0.671 1 97.88 161 PHE B N 1
ATOM 2786 C CA . PHE B 1 161 ? -7.199 27.266 -1.521 1 97.88 161 PHE B CA 1
ATOM 2787 C C . PHE B 1 161 ? -8.305 28.234 -1.954 1 97.88 161 PHE B C 1
ATOM 2789 O O . PHE B 1 161 ? -9.367 27.797 -2.398 1 97.88 161 PHE B O 1
ATOM 2796 N N . ASP B 1 162 ? -8.07 29.484 -1.766 1 97.12 162 ASP B N 1
ATOM 2797 C CA . ASP B 1 162 ? -9.016 30.531 -2.113 1 97.12 162 ASP B CA 1
ATOM 2798 C C . ASP B 1 162 ? -10.312 30.391 -1.322 1 97.12 162 ASP B C 1
ATOM 2800 O O . ASP B 1 162 ? -11.406 30.578 -1.863 1 97.12 162 ASP B O 1
ATOM 2804 N N . LEU B 1 163 ? -10.203 29.906 -0.12 1 97 163 LEU B N 1
ATOM 2805 C CA . LEU B 1 163 ? -11.336 29.797 0.793 1 97 163 LEU B CA 1
ATOM 2806 C C . LEU B 1 163 ? -11.258 30.859 1.88 1 97 163 LEU B C 1
ATOM 2808 O O . LEU B 1 163 ? -10.172 31.25 2.309 1 97 163 LEU B O 1
ATOM 2812 N N . ASP B 1 164 ? -12.414 31.297 2.316 1 95.75 164 ASP B N 1
ATOM 2813 C CA . ASP B 1 164 ? -12.531 32.281 3.379 1 95.75 164 ASP B CA 1
ATOM 2814 C C . ASP B 1 164 ? -12.859 31.625 4.715 1 95.75 164 ASP B C 1
ATOM 2816 O O . ASP B 1 164 ? -13.875 30.938 4.848 1 95.75 164 ASP B O 1
ATOM 2820 N N . SER B 1 165 ? -12.039 31.875 5.672 1 93.12 165 SER B N 1
ATOM 2821 C CA . SER B 1 165 ? -12.211 31.25 6.977 1 93.12 165 SER B CA 1
ATOM 2822 C C . SER B 1 165 ? -13.539 31.672 7.609 1 93.12 165 SER B C 1
ATOM 2824 O O . SER B 1 165 ? -14.07 30.953 8.461 1 93.12 165 SER B O 1
ATOM 2826 N N . HIS B 1 166 ? -14.086 32.75 7.199 1 92.44 166 HIS B N 1
ATOM 2827 C CA . HIS B 1 166 ? -15.352 33.219 7.742 1 92.44 166 HIS B CA 1
ATOM 2828 C C . HIS B 1 166 ? -16.5 32.312 7.34 1 92.44 166 HIS B C 1
ATOM 2830 O O . HIS B 1 166 ? -17.578 32.344 7.949 1 92.44 166 HIS B O 1
ATOM 2836 N N . ASP B 1 167 ? -16.344 31.484 6.301 1 93.88 167 ASP B N 1
ATOM 2837 C CA . ASP B 1 167 ? -17.344 30.516 5.883 1 93.88 167 ASP B CA 1
ATOM 2838 C C . ASP B 1 167 ? -17.297 29.266 6.762 1 93.88 167 ASP B C 1
ATOM 2840 O O . ASP B 1 167 ? -18.172 28.406 6.668 1 93.88 167 ASP B O 1
ATOM 2844 N N . TYR B 1 168 ? -16.297 29.188 7.625 1 94.44 168 TYR B N 1
ATOM 2845 C CA . TYR B 1 168 ? -16.094 28 8.445 1 94.44 168 TYR B CA 1
ATOM 2846 C C . TYR B 1 168 ? -15.883 28.375 9.906 1 94.44 168 TYR B C 1
ATOM 2848 O O . TYR B 1 168 ? -14.93 27.922 10.547 1 94.44 168 TYR B O 1
ATOM 2856 N N . LEU B 1 169 ? -16.719 29.141 10.406 1 89.31 169 LEU B N 1
ATOM 2857 C CA . LEU B 1 169 ? -16.609 29.672 11.758 1 89.31 169 LEU B CA 1
ATOM 2858 C C . LEU B 1 169 ? -16.625 28.547 12.789 1 89.31 169 LEU B C 1
ATOM 2860 O O . LEU B 1 169 ? -16.047 28.672 13.859 1 89.31 169 LEU B O 1
ATOM 2864 N N . SER B 1 170 ? -17.266 27.453 12.445 1 91.12 170 SER B N 1
ATOM 2865 C CA . SER B 1 170 ? -17.375 26.328 13.367 1 91.12 170 SER B CA 1
ATOM 2866 C C . SER B 1 170 ? -16 25.781 13.727 1 91.12 170 SER B C 1
ATOM 2868 O O . SER B 1 170 ? -15.836 25.141 14.766 1 91.12 170 SER B O 1
ATOM 2870 N N . LEU B 1 171 ? -14.984 26.047 12.891 1 93.31 171 LEU B N 1
ATOM 2871 C CA . LEU B 1 171 ? -13.641 25.531 13.102 1 93.31 171 LEU B CA 1
ATOM 2872 C C . LEU B 1 171 ? -12.867 26.406 14.078 1 93.31 171 LEU B C 1
ATOM 2874 O O . LEU B 1 171 ? -11.805 26.016 14.57 1 93.31 171 LEU B O 1
ATOM 2878 N N . ARG B 1 172 ? -13.211 27.641 14.359 1 86.88 172 ARG B N 1
ATOM 2879 C CA . ARG B 1 172 ? -12.492 28.578 15.211 1 86.88 172 ARG B CA 1
ATOM 2880 C C . ARG B 1 172 ? -12.781 28.328 16.688 1 86.88 172 ARG B C 1
ATOM 2882 O O . ARG B 1 172 ? -12.039 28.781 17.562 1 86.88 172 ARG B O 1
ATOM 2889 N N . GLY B 1 173 ? -13.164 27.203 17.078 1 68.56 173 GLY B N 1
ATOM 2890 C CA . GLY B 1 173 ? -13.445 26.828 18.453 1 68.56 173 GLY B CA 1
ATOM 2891 C C . GLY B 1 173 ? -13.812 28 19.328 1 68.56 173 GLY B C 1
ATOM 2892 O O . GLY B 1 173 ? -13.516 29.156 19 1 68.56 173 GLY B O 1
ATOM 2893 N N . HIS B 1 174 ? -14.836 27.938 20.094 1 53.28 174 HIS B N 1
ATOM 2894 C CA . HIS B 1 174 ? -15.094 28.766 21.266 1 53.28 174 HIS B CA 1
ATOM 2895 C C . HIS B 1 174 ? -14.078 28.469 22.375 1 53.28 174 HIS B C 1
ATOM 2897 O O . HIS B 1 174 ? -13.555 27.359 22.453 1 53.28 174 HIS B O 1
#

Solvent-accessible surface area (backbone atoms only — not comparable to full-atom values): 19460 Å² total; per-residue (Å²): 128,69,71,64,59,56,57,52,54,52,48,49,49,49,51,51,46,44,48,49,46,47,55,62,63,53,35,57,84,69,62,92,53,51,66,59,55,34,51,56,52,40,72,75,39,46,70,59,50,49,48,45,26,73,76,68,67,49,56,61,70,59,53,39,46,21,42,51,31,46,76,66,45,35,31,61,53,60,68,52,46,53,47,51,52,50,57,51,44,59,53,32,62,66,43,49,52,56,46,53,54,43,50,61,66,40,57,83,79,39,53,70,71,59,43,48,53,50,50,52,50,52,49,52,48,50,50,48,54,50,50,50,50,54,58,56,43,40,77,41,74,72,36,72,63,51,95,78,57,85,67,55,27,46,38,42,55,33,43,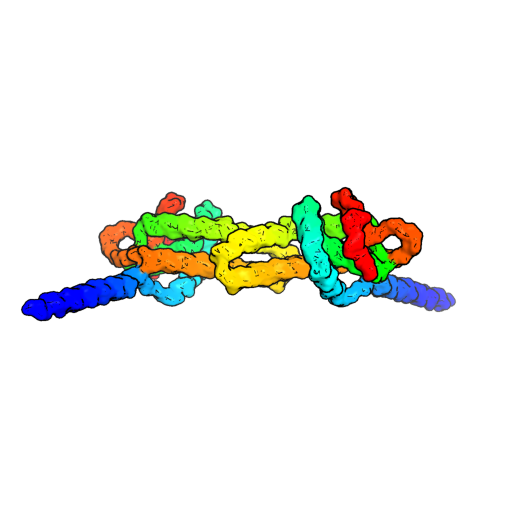78,72,78,39,62,46,82,80,44,58,84,64,66,60,133,131,72,70,64,58,56,56,49,53,52,49,49,48,50,50,50,46,44,50,50,47,46,54,64,64,53,36,58,84,70,64,92,53,51,65,59,56,32,49,56,53,40,70,75,38,46,70,59,50,49,48,44,26,71,76,67,68,47,56,60,70,58,54,39,46,22,43,51,32,48,75,66,45,35,30,61,54,60,68,53,46,54,47,50,52,51,56,50,46,58,54,33,64,68,43,49,51,59,45,53,55,44,50,60,65,40,57,84,78,39,54,72,72,60,44,47,52,50,50,51,50,55,49,52,50,51,50,48,53,51,50,50,51,54,57,56,44,41,77,40,75,70,37,70,62,51,94,78,57,85,67,56,25,47,39,43,55,33,44,78,70,77,40,61,44,81,81,46,59,82,64,67,60,135

pLDDT: mean 86.3, std 17.71, range [30.48, 98.56]

Nearest PDB structures (foldseek):
  2rdc-assembly1_A  TM=5.203E-01  e=6.625E+00  Geobacter sulfurreducens PCA

InterPro domains:
  IPR012659 Conserved hypothetical protein CHP02444 [PF09523] (34-132)
  IPR012659 Conserved hypothetical protein CHP02444 [TIGR02444] (47-135)